Protein AF-A0A1E5FYT0-F1 (afdb_monomer)

Radius of gyration: 26.26 Å; Cα contacts (8 Å, |Δi|>4): 344; chains: 1; bounding box: 58×47×85 Å

Mean predicted aligned error: 18.78 Å

InterPro domains:
  IPR031841 DL-endopeptidase inhibitor IseA [PF16800] (212-306)
  IPR053749 Bacterial toxin-antitoxin system-associated superfamily [G3DSA:3.10.450.420] (183-308)

Solvent-accessible surface area (backbone atoms only — not comparable to full-atom values): 17795 Å² total; per-residue (Å²): 134,55,75,66,57,53,54,52,52,53,53,51,52,52,50,53,52,52,52,52,52,51,50,50,50,51,50,50,49,50,49,49,50,50,48,54,53,59,53,57,52,74,56,50,59,50,52,44,58,67,51,56,76,75,62,93,72,62,65,61,58,55,47,47,57,53,52,52,47,66,65,62,68,47,59,50,80,74,49,51,55,55,51,51,52,38,46,51,51,27,53,51,52,34,62,76,64,64,54,92,66,53,73,66,54,53,49,59,57,52,45,74,44,48,86,70,56,96,65,83,51,59,96,93,39,59,59,37,46,47,73,80,48,52,45,70,59,42,86,39,34,33,39,37,33,35,34,32,90,81,57,54,33,40,34,38,34,40,41,48,68,49,101,81,76,42,86,41,80,42,80,75,46,73,50,62,83,84,87,70,74,96,83,68,80,63,60,50,50,68,53,50,50,50,49,52,48,52,50,44,54,47,45,68,50,45,71,33,80,33,88,52,22,66,61,50,52,42,54,57,37,43,72,50,23,31,69,69,43,25,54,50,52,57,61,72,61,60,58,42,76,58,97,55,23,46,30,64,87,70,83,70,76,83,66,62,61,40,64,93,71,40,48,76,44,83,74,45,76,54,100,47,38,37,33,29,42,32,41,27,36,50,54,99,90,42,68,44,81,44,75,45,35,34,36,52,42,90,100,74,44,70,19,36,60,49,86,80,86,118

Structure (mmCIF, N/CA/C/O backbone):
data_AF-A0A1E5FYT0-F1
#
_entry.id   AF-A0A1E5FYT0-F1
#
loop_
_atom_site.group_PDB
_atom_site.id
_atom_site.type_symbol
_atom_site.label_atom_id
_atom_site.label_alt_id
_atom_site.label_comp_id
_atom_site.label_asym_id
_atom_site.label_entity_id
_atom_site.label_seq_id
_atom_site.pdbx_PDB_ins_code
_atom_site.Cartn_x
_atom_site.Cartn_y
_atom_site.Cartn_z
_atom_site.occupancy
_atom_site.B_iso_or_equiv
_atom_site.auth_seq_id
_atom_site.auth_comp_id
_atom_site.auth_asym_id
_atom_site.auth_atom_id
_atom_site.pdbx_PDB_model_num
ATOM 1 N N . MET A 1 1 ? -37.461 1.599 48.518 1.00 53.75 1 MET A N 1
ATOM 2 C CA . MET A 1 1 ? -36.547 1.711 47.362 1.00 53.75 1 MET A CA 1
ATOM 3 C C . MET A 1 1 ? -35.497 2.755 47.702 1.00 53.75 1 MET A C 1
ATOM 5 O O . MET A 1 1 ? -35.888 3.845 48.102 1.00 53.75 1 MET A O 1
ATOM 9 N N . SER A 1 2 ? -34.205 2.409 47.698 1.00 72.50 2 SER A N 1
ATOM 10 C CA . SER A 1 2 ? -33.169 3.307 48.228 1.00 72.50 2 SER A CA 1
ATOM 11 C C . SER A 1 2 ? -32.861 4.450 47.251 1.00 72.50 2 SER A C 1
ATOM 13 O O . SER A 1 2 ? -32.995 4.297 46.036 1.00 72.50 2 SER A O 1
ATOM 15 N N . ILE A 1 3 ? -32.413 5.601 47.764 1.00 58.00 3 ILE A N 1
ATOM 16 C CA . ILE A 1 3 ? -31.965 6.744 46.940 1.00 58.00 3 ILE A CA 1
ATOM 17 C C . ILE A 1 3 ? -30.839 6.319 45.975 1.00 58.00 3 ILE A C 1
ATOM 19 O O . ILE A 1 3 ? -30.715 6.858 44.875 1.00 58.00 3 ILE A O 1
ATOM 23 N N . ILE A 1 4 ? -30.049 5.315 46.363 1.00 59.16 4 ILE A N 1
ATOM 24 C CA . ILE A 1 4 ? -28.963 4.751 45.559 1.00 59.16 4 ILE A CA 1
ATOM 25 C C . ILE A 1 4 ? -29.521 3.958 44.364 1.00 59.16 4 ILE A C 1
ATOM 27 O O . ILE A 1 4 ? -29.026 4.115 43.248 1.00 59.16 4 ILE A O 1
ATOM 31 N N . ASP A 1 5 ? -30.602 3.197 44.553 1.00 61.44 5 ASP A N 1
ATOM 32 C CA . ASP A 1 5 ? -31.270 2.462 43.466 1.00 61.44 5 ASP A CA 1
ATOM 33 C C . ASP A 1 5 ? -31.947 3.399 42.465 1.00 61.44 5 ASP A C 1
ATOM 35 O O . ASP A 1 5 ? -31.952 3.139 41.262 1.00 61.44 5 ASP A O 1
ATOM 39 N N . MET A 1 6 ? -32.482 4.525 42.947 1.00 55.31 6 MET A N 1
ATOM 40 C CA . MET A 1 6 ? -33.097 5.540 42.093 1.00 55.31 6 MET A CA 1
ATOM 41 C C . MET A 1 6 ? -32.058 6.231 41.198 1.00 55.31 6 MET A C 1
ATOM 43 O O . MET A 1 6 ? -32.280 6.368 39.997 1.00 55.31 6 MET A O 1
ATOM 47 N N . LYS A 1 7 ? -30.887 6.590 41.744 1.00 55.81 7 LYS A N 1
ATOM 48 C CA . LYS A 1 7 ? -29.791 7.194 40.967 1.00 55.81 7 LYS A CA 1
ATOM 49 C C . LYS A 1 7 ? -29.219 6.235 39.922 1.00 55.81 7 LYS A C 1
ATOM 51 O O . LYS A 1 7 ? -28.979 6.651 38.794 1.00 55.81 7 LYS A O 1
ATOM 56 N N . ARG A 1 8 ? -29.061 4.948 40.258 1.00 56.69 8 ARG A N 1
ATOM 57 C CA . ARG A 1 8 ? -28.611 3.928 39.295 1.00 56.69 8 ARG A CA 1
ATOM 58 C C . ARG A 1 8 ? -29.599 3.766 38.142 1.00 56.69 8 ARG A C 1
ATOM 60 O O . ARG A 1 8 ? -29.177 3.762 36.993 1.00 56.69 8 ARG A O 1
ATOM 67 N N . ARG A 1 9 ? -30.907 3.713 38.421 1.00 59.47 9 ARG A N 1
ATOM 68 C CA . ARG A 1 9 ? -31.937 3.627 37.370 1.00 59.47 9 ARG A CA 1
ATOM 69 C C . ARG A 1 9 ? -31.944 4.841 36.444 1.00 59.47 9 ARG A C 1
ATOM 71 O O . ARG A 1 9 ? -32.078 4.658 35.242 1.00 59.47 9 ARG A O 1
ATOM 78 N N . ILE A 1 10 ? -31.745 6.049 36.973 1.00 61.00 10 ILE A N 1
ATOM 79 C CA . ILE A 1 10 ? -31.661 7.266 36.151 1.00 61.00 10 ILE A CA 1
ATOM 80 C C . ILE A 1 10 ? -30.459 7.201 35.196 1.00 61.00 10 ILE A C 1
ATOM 82 O O . ILE A 1 10 ? -30.616 7.500 34.019 1.00 61.00 10 ILE A O 1
ATOM 86 N N . VAL A 1 11 ? -29.295 6.741 35.666 1.00 61.75 11 VAL A N 1
ATOM 87 C CA . VAL A 1 11 ? -28.094 6.588 34.822 1.00 61.75 11 VAL A CA 1
ATOM 88 C C . VAL A 1 11 ? -28.273 5.501 33.754 1.00 61.75 11 VAL A C 1
ATOM 90 O O . VAL A 1 11 ? -27.874 5.691 32.609 1.00 61.75 11 VAL A O 1
ATOM 93 N N . TYR A 1 12 ? -28.912 4.374 34.082 1.00 57.84 12 TYR A N 1
ATOM 94 C CA . TYR A 1 12 ? -29.208 3.347 33.076 1.00 57.84 12 TYR A CA 1
ATOM 95 C C . TYR A 1 12 ? -30.179 3.853 32.006 1.00 57.84 12 TYR A C 1
ATOM 97 O O . TYR A 1 12 ? -29.968 3.602 30.823 1.00 57.84 12 TYR A O 1
ATOM 105 N N . LEU A 1 13 ? -31.208 4.607 32.400 1.00 54.19 13 LEU A N 1
ATOM 106 C CA . LEU A 1 13 ? -32.174 5.174 31.460 1.00 54.19 13 LEU A CA 1
ATOM 107 C C . LEU A 1 13 ? -31.537 6.220 30.534 1.00 54.19 13 LEU A C 1
ATOM 109 O O . LEU A 1 13 ? -31.872 6.251 29.352 1.00 54.19 13 LEU A O 1
ATOM 113 N N . THR A 1 14 ? -30.590 7.029 31.020 1.00 57.25 14 THR A N 1
ATOM 114 C CA . THR A 1 14 ? -29.876 7.988 30.162 1.00 57.25 14 THR A CA 1
ATOM 115 C C . THR A 1 14 ? -28.919 7.300 29.192 1.00 57.25 14 THR A C 1
ATOM 117 O O . THR A 1 14 ? -28.863 7.694 28.030 1.00 57.25 14 THR A O 1
ATOM 120 N N . ILE A 1 15 ? -28.216 6.244 29.613 1.00 57.25 15 ILE A N 1
ATOM 121 C CA . ILE A 1 15 ? -27.342 5.460 28.722 1.00 57.25 15 ILE A CA 1
ATOM 122 C C . ILE A 1 15 ? -28.159 4.760 27.630 1.00 57.25 15 ILE A C 1
ATOM 124 O O . ILE A 1 15 ? -27.803 4.843 26.458 1.00 57.25 15 ILE A O 1
ATOM 128 N N . ILE A 1 16 ? -29.284 4.131 27.987 1.00 58.91 16 ILE A N 1
ATOM 129 C CA . ILE A 1 16 ? -30.180 3.482 27.017 1.00 58.91 16 ILE A CA 1
ATOM 130 C C . ILE A 1 16 ? -30.749 4.508 26.029 1.00 58.91 16 ILE A C 1
ATOM 132 O O . ILE A 1 16 ? -30.805 4.232 24.830 1.00 58.91 16 ILE A O 1
ATOM 136 N N . ALA A 1 17 ? -31.120 5.705 26.495 1.00 60.72 17 ALA A N 1
ATOM 137 C CA . ALA A 1 17 ? -31.587 6.778 25.621 1.00 60.72 17 ALA A CA 1
ATOM 138 C C . ALA A 1 17 ? -30.498 7.236 24.633 1.00 60.72 17 ALA A C 1
ATOM 140 O O . ALA A 1 17 ? -30.773 7.365 23.443 1.00 60.72 17 ALA A O 1
ATOM 141 N N . MET A 1 18 ? -29.254 7.413 25.092 1.00 57.53 18 MET A N 1
ATOM 142 C CA . MET A 1 18 ? -28.129 7.791 24.224 1.00 57.53 18 MET A CA 1
ATOM 143 C C . MET A 1 18 ? -27.788 6.700 23.202 1.00 57.53 18 MET A C 1
ATOM 145 O O . MET A 1 18 ? -27.590 7.008 22.029 1.00 57.53 18 MET A O 1
ATOM 149 N N . LEU A 1 19 ? -27.791 5.428 23.613 1.00 54.53 19 LEU A N 1
ATOM 150 C CA . LEU A 1 19 ? -27.579 4.294 22.707 1.00 54.53 19 LEU A CA 1
ATOM 151 C C . LEU A 1 19 ? -28.695 4.179 21.664 1.00 54.53 19 LEU A C 1
ATOM 153 O O . LEU A 1 19 ? -28.414 3.925 20.499 1.00 54.53 19 LEU A O 1
ATOM 157 N N . SER A 1 20 ? -29.947 4.434 22.051 1.00 60.28 20 SER A N 1
ATOM 158 C CA . SER A 1 20 ? -31.088 4.420 21.125 1.00 60.28 20 SER A CA 1
ATOM 159 C C . SER A 1 20 ? -30.991 5.537 20.080 1.00 60.28 20 SER A C 1
ATOM 161 O O . SER A 1 20 ? -31.309 5.321 18.914 1.00 60.28 20 SER A O 1
ATOM 163 N N . ILE A 1 21 ? -30.503 6.719 20.475 1.00 66.31 21 ILE A N 1
ATOM 164 C CA . ILE A 1 21 ? -30.247 7.836 19.553 1.00 66.31 21 ILE A CA 1
ATOM 165 C C . ILE A 1 21 ? -29.096 7.491 18.599 1.00 66.31 21 ILE A C 1
ATOM 167 O O . ILE A 1 21 ? -29.232 7.683 17.394 1.00 66.31 21 ILE A O 1
ATOM 171 N N . ALA A 1 22 ? -27.992 6.935 19.107 1.00 60.19 22 ALA A N 1
ATOM 172 C CA . ALA A 1 22 ? -26.854 6.528 18.284 1.00 60.19 22 ALA A CA 1
ATOM 173 C C . ALA A 1 22 ? -27.227 5.425 17.278 1.00 60.19 22 ALA A C 1
ATOM 175 O O . ALA A 1 22 ? -26.888 5.538 16.101 1.00 60.19 22 ALA A O 1
ATOM 176 N N . LEU A 1 23 ? -27.990 4.407 17.700 1.00 62.38 23 LEU A N 1
ATOM 177 C CA . LEU A 1 23 ? -28.530 3.389 16.792 1.00 62.38 23 LEU A CA 1
ATOM 178 C C . LEU A 1 23 ? -29.485 3.991 15.759 1.00 62.38 23 LEU A C 1
ATOM 180 O O . LEU A 1 23 ? -29.448 3.587 14.603 1.00 62.38 23 LEU A O 1
ATOM 184 N N . GLY A 1 24 ? -30.312 4.967 16.144 1.00 71.94 24 GLY A N 1
ATOM 185 C CA . GLY A 1 24 ? -31.181 5.685 15.212 1.00 71.94 24 GLY A CA 1
ATOM 186 C C . GLY A 1 24 ? -30.396 6.449 14.143 1.00 71.94 24 GLY A C 1
ATOM 187 O O . GLY A 1 24 ? -30.758 6.401 12.971 1.00 71.94 24 GLY A O 1
ATOM 188 N N . LEU A 1 25 ? -29.290 7.097 14.522 1.00 63.38 25 LEU A N 1
ATOM 189 C CA . LEU A 1 25 ? -28.395 7.791 13.591 1.00 63.38 25 LEU A CA 1
ATOM 190 C C . LEU A 1 25 ? -27.651 6.814 12.673 1.00 63.38 25 LEU A C 1
ATOM 192 O O . LEU A 1 25 ? -27.590 7.043 11.469 1.00 63.38 25 LEU A O 1
ATOM 196 N N . LEU A 1 26 ? -27.146 5.700 13.212 1.00 59.25 26 LEU A N 1
ATOM 197 C CA . LEU A 1 26 ? -26.506 4.645 12.421 1.00 59.25 26 LEU A CA 1
ATOM 198 C C . LEU A 1 26 ? -27.490 3.993 11.448 1.00 59.25 26 LEU A C 1
ATOM 200 O O . LEU A 1 26 ? -27.162 3.819 10.281 1.00 59.25 26 LEU A O 1
ATOM 204 N N . TYR A 1 27 ? -28.713 3.702 11.893 1.00 73.62 27 TYR A N 1
ATOM 205 C CA . TYR A 1 27 ? -29.771 3.172 11.039 1.00 73.62 27 TYR A CA 1
ATOM 206 C C . TYR A 1 27 ? -30.203 4.186 9.975 1.00 73.62 27 TYR A C 1
ATOM 208 O O . TYR A 1 27 ? -30.414 3.803 8.830 1.00 73.62 27 TYR A O 1
ATOM 216 N N . SER A 1 28 ? -30.276 5.479 10.311 1.00 67.38 28 SER A N 1
ATOM 217 C CA . SER A 1 28 ? -30.547 6.551 9.346 1.00 67.38 28 SER A CA 1
ATOM 218 C C . SER A 1 28 ? -29.428 6.685 8.313 1.00 67.38 28 SER A C 1
ATOM 220 O O . SER A 1 28 ? -29.722 6.853 7.134 1.00 67.38 28 SER A O 1
ATOM 222 N N . ASN A 1 29 ? -28.160 6.574 8.720 1.00 63.28 29 ASN A N 1
ATOM 223 C CA . ASN A 1 29 ? -27.015 6.587 7.807 1.00 63.28 29 ASN A CA 1
ATOM 224 C C . ASN A 1 29 ? -26.973 5.335 6.935 1.00 63.28 29 ASN A C 1
ATOM 226 O O . ASN A 1 29 ? -26.757 5.453 5.738 1.00 63.28 29 ASN A O 1
ATOM 230 N N . TYR A 1 30 ? -27.242 4.158 7.501 1.00 68.50 30 TYR A N 1
ATOM 231 C CA . TYR A 1 30 ? -27.351 2.909 6.754 1.00 68.50 30 TYR A CA 1
ATOM 232 C C . TYR A 1 30 ? -28.500 2.963 5.746 1.00 68.50 30 TYR A C 1
ATOM 234 O O . TYR A 1 30 ? -28.301 2.618 4.588 1.00 68.50 30 TYR A O 1
ATOM 242 N N . LYS A 1 31 ? -29.679 3.466 6.139 1.00 67.19 31 LYS A N 1
ATOM 243 C CA . LYS A 1 31 ? -30.797 3.709 5.217 1.00 67.19 31 LYS A CA 1
ATOM 244 C C . LYS A 1 31 ? -30.448 4.741 4.155 1.00 67.19 31 LYS A C 1
ATOM 246 O O . LYS A 1 31 ? -30.816 4.524 3.015 1.00 67.19 31 LYS A O 1
ATOM 251 N N . SER A 1 32 ? -29.748 5.819 4.505 1.00 67.44 32 SER A N 1
ATOM 252 C CA . SER A 1 32 ? -29.271 6.817 3.543 1.00 67.44 32 SER A CA 1
ATOM 253 C C . SER A 1 32 ? -28.299 6.190 2.543 1.00 67.44 32 SER A C 1
ATOM 255 O O . SER A 1 32 ? -28.477 6.364 1.351 1.00 67.44 32 SER A O 1
ATOM 257 N N . LEU A 1 33 ? -27.348 5.366 2.995 1.00 52.47 33 LEU A N 1
ATOM 258 C CA . LEU A 1 33 ? -26.421 4.628 2.131 1.00 52.47 33 LEU A CA 1
ATOM 259 C C . LEU A 1 33 ? -27.143 3.609 1.250 1.00 52.47 33 LEU A C 1
ATOM 261 O O . LEU A 1 33 ? -26.890 3.553 0.058 1.00 52.47 33 LEU A O 1
ATOM 265 N N . GLN A 1 34 ? -28.069 2.835 1.816 1.00 60.66 34 GLN A N 1
ATOM 266 C CA . GLN A 1 34 ? -28.890 1.875 1.080 1.00 60.66 34 GLN A CA 1
ATOM 267 C C . GLN A 1 34 ? -29.815 2.569 0.087 1.00 60.66 34 GLN A C 1
ATOM 269 O O . GLN A 1 34 ? -30.047 2.042 -0.987 1.00 60.66 34 GLN A O 1
ATOM 274 N N . GLN A 1 35 ? -30.323 3.756 0.409 1.00 53.53 35 GLN A N 1
ATOM 275 C CA . GLN A 1 35 ? -31.142 4.555 -0.491 1.00 53.53 35 GLN A CA 1
ATOM 276 C C . GLN A 1 35 ? -30.276 5.223 -1.565 1.00 53.53 35 GLN A C 1
ATOM 278 O O . GLN A 1 35 ? -30.695 5.263 -2.707 1.00 53.53 35 GLN A O 1
ATOM 283 N N . THR A 1 36 ? -29.046 5.640 -1.258 1.00 53.50 36 THR A N 1
ATOM 284 C CA . THR A 1 36 ? -28.053 6.094 -2.246 1.00 53.50 36 THR A CA 1
ATOM 285 C C . THR A 1 36 ? -27.644 4.960 -3.182 1.00 53.50 36 THR A C 1
ATOM 287 O O . THR A 1 36 ? -27.585 5.188 -4.378 1.00 53.50 36 THR A O 1
ATOM 290 N N . ILE A 1 37 ? -27.436 3.741 -2.673 1.00 47.34 37 ILE A N 1
ATOM 291 C CA . ILE A 1 37 ? -27.088 2.543 -3.458 1.00 47.34 37 ILE A CA 1
ATOM 292 C C . ILE A 1 37 ? -28.293 2.043 -4.272 1.00 47.34 37 ILE A C 1
ATOM 294 O O . ILE A 1 37 ? -28.156 1.746 -5.449 1.00 47.34 37 ILE A O 1
ATOM 298 N N . SER A 1 38 ? -29.490 2.005 -3.678 1.00 47.75 38 SER A N 1
ATOM 299 C CA . SER A 1 38 ? -30.733 1.573 -4.334 1.00 47.75 38 SER A CA 1
ATOM 300 C C . SER A 1 38 ? -31.275 2.600 -5.328 1.00 47.75 38 SER A C 1
ATOM 302 O O . SER A 1 38 ? -31.968 2.204 -6.257 1.00 47.75 38 SER A O 1
ATOM 304 N N . ASN A 1 39 ? -30.995 3.895 -5.143 1.00 48.47 39 ASN A N 1
ATOM 305 C CA . ASN A 1 39 ? -31.289 4.933 -6.135 1.00 48.47 39 ASN A CA 1
ATOM 306 C C . ASN A 1 39 ? -30.216 4.981 -7.239 1.00 48.47 39 ASN A C 1
ATOM 308 O O . ASN A 1 39 ? -30.493 5.511 -8.312 1.00 48.47 39 ASN A O 1
ATOM 312 N N . TYR A 1 40 ? -29.029 4.409 -6.992 1.00 43.25 40 TYR A N 1
ATOM 313 C CA . TYR A 1 40 ? -27.975 4.224 -7.995 1.00 43.25 40 TYR A CA 1
ATOM 314 C C . TYR A 1 40 ? -28.307 3.121 -9.008 1.00 43.25 40 TYR A C 1
ATOM 316 O O . TYR A 1 40 ? -27.664 3.052 -10.055 1.00 43.25 40 TYR A O 1
ATOM 324 N N . ASP A 1 41 ? -29.303 2.274 -8.718 1.00 58.00 41 ASP A N 1
ATOM 325 C CA . ASP A 1 41 ? -29.691 1.170 -9.588 1.00 58.00 41 ASP A CA 1
ATOM 326 C C . ASP A 1 41 ? -30.819 1.570 -10.564 1.00 58.00 41 ASP A C 1
ATOM 328 O O . ASP A 1 41 ? -31.861 2.134 -10.216 1.00 58.00 41 ASP A O 1
ATOM 332 N N . GLU A 1 42 ? -30.538 1.296 -11.835 1.00 45.19 42 GLU A N 1
ATOM 333 C CA . GLU A 1 42 ? -31.339 1.421 -13.062 1.00 45.19 42 GLU A CA 1
ATOM 334 C C . GLU A 1 42 ? -31.837 2.794 -13.550 1.00 45.19 42 GLU A C 1
ATOM 336 O O . GLU A 1 42 ? -31.810 3.016 -14.764 1.00 45.19 42 GLU A O 1
ATOM 341 N N . THR A 1 43 ? -32.273 3.732 -12.705 1.00 40.47 43 THR A N 1
ATOM 342 C CA . THR A 1 43 ? -32.981 4.934 -13.225 1.00 40.47 43 THR A CA 1
ATOM 343 C C . THR A 1 43 ? -32.070 6.150 -13.427 1.00 40.47 43 THR A C 1
ATOM 345 O O . THR A 1 43 ? -32.116 6.772 -14.489 1.00 40.47 43 THR A O 1
ATOM 348 N N . GLU A 1 44 ? -31.156 6.438 -12.492 1.00 41.91 44 GLU A N 1
ATOM 349 C CA . GLU A 1 44 ? -30.153 7.503 -12.670 1.00 41.91 44 GLU A CA 1
ATOM 350 C C . GLU A 1 44 ? -29.046 7.106 -13.649 1.00 41.91 44 GLU A C 1
ATOM 352 O O . GLU A 1 44 ? -28.486 7.982 -14.296 1.00 41.91 44 GLU A O 1
ATOM 357 N N . MET A 1 45 ? -28.769 5.813 -13.853 1.00 39.88 45 MET A N 1
ATOM 358 C CA . MET A 1 45 ? -27.834 5.377 -14.897 1.00 39.88 45 MET A CA 1
ATOM 359 C C . MET A 1 45 ? -28.420 5.574 -16.303 1.00 39.88 45 MET A C 1
ATOM 361 O O . MET A 1 45 ? -27.667 5.775 -17.246 1.00 39.88 45 MET A O 1
ATOM 365 N N . LYS A 1 46 ? -29.752 5.588 -16.459 1.00 39.97 46 LYS A N 1
ATOM 366 C CA . LYS A 1 46 ? -30.420 5.835 -17.747 1.00 39.97 46 LYS A CA 1
ATOM 367 C C . LYS A 1 46 ? -30.656 7.329 -17.999 1.00 39.97 46 LYS A C 1
ATOM 369 O O . LYS A 1 46 ? -30.327 7.818 -19.075 1.00 39.97 46 LYS A O 1
ATOM 374 N N . ASP A 1 47 ? -31.093 8.070 -16.979 1.00 38.00 47 ASP A N 1
ATOM 375 C CA . ASP A 1 47 ? -31.304 9.522 -17.070 1.00 38.00 47 ASP A CA 1
ATOM 376 C C . ASP A 1 47 ? -29.992 10.328 -16.995 1.00 38.00 47 ASP A C 1
ATOM 378 O O . ASP A 1 47 ? -29.911 11.404 -17.585 1.00 38.00 47 ASP A O 1
ATOM 382 N N . SER A 1 48 ? -28.929 9.814 -16.358 1.00 41.84 48 SER A N 1
ATOM 383 C CA . SER A 1 48 ? -27.583 10.407 -16.451 1.00 41.84 48 SER A CA 1
ATOM 384 C C . SER A 1 48 ? -26.900 10.050 -17.767 1.00 41.84 48 SER A C 1
ATOM 386 O O . SER A 1 48 ? -26.160 10.875 -18.274 1.00 41.84 48 SER A O 1
ATOM 388 N N . VAL A 1 49 ? -27.173 8.896 -18.385 1.00 37.94 49 VAL A N 1
ATOM 389 C CA . VAL A 1 49 ? -26.710 8.600 -19.759 1.00 37.94 49 VAL A CA 1
ATOM 390 C C . VAL A 1 49 ? -27.392 9.524 -20.783 1.00 37.94 49 VAL A C 1
ATOM 392 O O . VAL A 1 49 ? -26.721 10.096 -21.645 1.00 37.94 49 VAL A O 1
ATOM 395 N N . ASP A 1 50 ? -28.693 9.782 -20.630 1.00 35.34 50 ASP A N 1
ATOM 396 C CA . ASP A 1 50 ? -29.436 10.702 -21.505 1.00 35.34 50 ASP A CA 1
ATOM 397 C C . ASP A 1 50 ? -29.205 12.194 -21.152 1.00 35.34 50 ASP A C 1
ATOM 399 O O . ASP A 1 50 ? -29.314 13.076 -22.011 1.00 35.34 50 ASP A O 1
ATOM 403 N N . GLY A 1 51 ? -28.845 12.499 -19.899 1.00 36.28 51 GLY A N 1
ATOM 404 C CA . GLY A 1 51 ? -28.552 13.844 -19.388 1.00 36.28 51 GLY A CA 1
ATOM 405 C C . GLY A 1 51 ? -27.097 14.300 -19.569 1.00 36.28 51 GLY A C 1
ATOM 406 O O . GLY A 1 51 ? -26.863 15.480 -19.844 1.00 36.28 51 GLY A O 1
ATOM 407 N N . LEU A 1 52 ? -26.122 13.383 -19.499 1.00 38.59 52 LEU A N 1
ATOM 408 C CA . LEU A 1 52 ? -24.699 13.644 -19.784 1.00 38.59 52 LEU A CA 1
ATOM 409 C C . LEU A 1 52 ? -24.439 13.889 -21.276 1.00 38.59 52 LEU A C 1
ATOM 411 O O . LEU A 1 52 ? -23.483 14.578 -21.613 1.00 38.59 52 LEU A O 1
ATOM 415 N N . SER A 1 53 ? -25.376 13.501 -22.149 1.00 38.47 53 SER A N 1
ATOM 416 C CA . SER A 1 53 ? -25.397 13.870 -23.573 1.00 38.47 53 SER A CA 1
ATOM 417 C C . SER A 1 53 ? -25.566 15.387 -23.835 1.00 38.47 53 SER A C 1
ATOM 419 O O . SER A 1 53 ? -25.684 15.809 -24.988 1.00 38.47 53 SER A O 1
ATOM 421 N N . ARG A 1 54 ? -25.633 16.243 -22.796 1.00 41.66 54 ARG A N 1
ATOM 422 C CA . ARG A 1 54 ? -25.810 17.706 -22.931 1.00 41.66 54 ARG A CA 1
ATOM 423 C C . ARG A 1 54 ? -24.746 18.589 -22.259 1.00 41.66 54 ARG A C 1
ATOM 425 O O . ARG A 1 54 ? -24.916 19.808 -22.256 1.00 41.66 54 ARG A O 1
ATOM 432 N N . GLY A 1 55 ? -23.635 18.046 -21.758 1.00 34.12 55 GLY A N 1
ATOM 433 C CA . GLY A 1 55 ? -22.572 18.834 -21.112 1.00 34.12 55 GLY A CA 1
ATOM 434 C C . GLY A 1 55 ? -21.185 18.604 -21.711 1.00 34.12 55 GLY A C 1
ATOM 435 O O . GLY A 1 55 ? -20.473 17.705 -21.289 1.00 34.12 55 GLY A O 1
ATOM 436 N N . ASN A 1 56 ? -20.796 19.436 -22.679 1.00 50.22 56 ASN A N 1
ATOM 437 C CA . ASN A 1 56 ? -19.532 19.369 -23.422 1.00 50.22 56 ASN A CA 1
ATOM 438 C C . ASN A 1 56 ? -18.274 19.504 -22.532 1.00 50.22 56 ASN A C 1
ATOM 440 O O . ASN A 1 56 ? -18.090 20.566 -21.942 1.00 50.22 56 ASN A O 1
ATOM 444 N N . ALA A 1 57 ? -17.402 18.481 -22.521 1.00 42.72 57 ALA A N 1
ATOM 445 C CA . ALA A 1 57 ? -15.927 18.555 -22.680 1.00 42.72 57 ALA A CA 1
ATOM 446 C C . ALA A 1 57 ? -15.201 17.260 -22.238 1.00 42.72 57 ALA A C 1
ATOM 448 O O . ALA A 1 57 ? -14.189 16.914 -22.841 1.00 42.72 57 ALA A O 1
ATOM 449 N N . ASP A 1 58 ? -15.737 16.510 -21.267 1.00 46.00 58 ASP A N 1
ATOM 450 C CA . ASP A 1 58 ? -15.030 15.358 -20.663 1.00 46.00 58 ASP A CA 1
ATOM 451 C C . ASP A 1 58 ? -15.450 13.979 -21.207 1.00 46.00 58 ASP A C 1
ATOM 453 O O . ASP A 1 58 ? -14.753 12.983 -21.005 1.00 46.00 58 ASP A O 1
ATOM 457 N N . GLU A 1 59 ? -16.551 13.892 -21.959 1.00 38.88 59 GLU A N 1
ATOM 458 C CA . GLU A 1 59 ? -17.010 12.629 -22.561 1.00 38.88 59 GLU A CA 1
ATOM 459 C C . GLU A 1 59 ? -16.085 12.151 -23.693 1.00 38.88 59 GLU A C 1
ATOM 461 O O . GLU A 1 59 ? -15.898 10.951 -23.875 1.00 38.88 59 GLU A O 1
ATOM 466 N N . VAL A 1 60 ? -15.433 13.081 -24.400 1.00 41.34 60 VAL A N 1
ATOM 467 C CA . VAL A 1 60 ? -14.458 12.756 -25.451 1.00 41.34 60 VAL A CA 1
ATOM 468 C C . VAL A 1 60 ? -13.211 12.115 -24.840 1.00 41.34 60 VAL A C 1
ATOM 470 O O . VAL A 1 60 ? -12.807 11.063 -25.306 1.00 41.34 60 VAL A O 1
ATOM 473 N N . GLN A 1 61 ? -12.680 12.638 -23.728 1.00 43.53 61 GLN A N 1
ATOM 474 C CA . GLN A 1 61 ? -11.472 12.082 -23.096 1.00 43.53 61 GLN A CA 1
ATOM 475 C C . GLN A 1 61 ? -11.714 10.745 -22.388 1.00 43.53 61 GLN A C 1
ATOM 477 O O . GLN A 1 61 ? -10.837 9.884 -22.376 1.00 43.53 61 GLN A O 1
ATOM 482 N N . ARG A 1 62 ? -12.900 10.553 -21.794 1.00 37.25 62 ARG A N 1
ATOM 483 C CA . ARG A 1 62 ? -13.257 9.299 -21.111 1.00 37.25 62 ARG A CA 1
ATOM 484 C C . ARG A 1 62 ? -13.539 8.175 -22.106 1.00 37.25 62 ARG A C 1
ATOM 486 O O . ARG A 1 62 ? -13.180 7.027 -21.850 1.00 37.25 62 ARG A O 1
ATOM 493 N N . LYS A 1 63 ? -14.162 8.511 -23.238 1.00 37.66 63 LYS A N 1
ATOM 494 C CA . LYS A 1 63 ? -14.465 7.573 -24.317 1.00 37.66 63 LYS A CA 1
ATOM 495 C C . LYS A 1 63 ? -13.243 7.298 -25.194 1.00 37.66 63 LYS A C 1
ATOM 497 O O . LYS A 1 63 ? -13.030 6.143 -25.507 1.00 37.66 63 LYS A O 1
ATOM 502 N N . GLU A 1 64 ? -12.382 8.283 -25.464 1.00 38.59 64 GLU A N 1
ATOM 503 C CA . GLU A 1 64 ? -11.067 8.069 -26.098 1.00 38.59 64 GLU A CA 1
ATOM 504 C C . GLU A 1 64 ? -10.168 7.178 -25.231 1.00 38.59 64 GLU A C 1
ATOM 506 O O . GLU A 1 64 ? -9.670 6.179 -25.723 1.00 38.59 64 GLU A O 1
ATOM 511 N N . PHE A 1 65 ? -10.053 7.425 -23.919 1.00 35.69 65 PHE A N 1
ATOM 512 C CA . PHE A 1 65 ? -9.231 6.580 -23.037 1.00 35.69 65 PHE A CA 1
ATOM 513 C C . PHE A 1 65 ? -9.747 5.134 -22.917 1.00 35.69 65 PHE A C 1
ATOM 515 O O . PHE A 1 65 ? -8.962 4.192 -22.835 1.00 35.69 65 PHE A O 1
ATOM 522 N N . THR A 1 66 ? -11.071 4.944 -22.917 1.00 37.22 66 THR A N 1
ATOM 523 C CA . THR A 1 66 ? -11.684 3.607 -22.834 1.00 37.22 66 THR A CA 1
ATOM 524 C C . THR A 1 66 ? -11.680 2.897 -24.197 1.00 37.22 66 THR A C 1
ATOM 526 O O . THR A 1 66 ? -11.430 1.697 -24.250 1.00 37.22 66 THR A O 1
ATOM 529 N N . ASP A 1 67 ? -11.899 3.612 -25.306 1.00 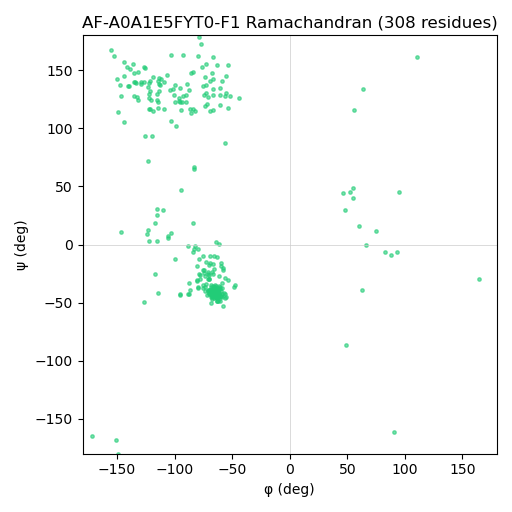42.09 67 ASP A N 1
ATOM 530 C CA . ASP A 1 67 ? -11.942 3.049 -26.664 1.00 42.09 67 ASP A CA 1
ATOM 531 C C . ASP A 1 67 ? -10.537 2.819 -27.263 1.00 42.09 67 ASP A C 1
ATOM 533 O O . ASP A 1 67 ? -10.366 1.848 -28.006 1.00 42.09 67 ASP A O 1
ATOM 537 N N . ASP A 1 68 ? -9.523 3.627 -26.921 1.00 42.00 68 ASP A N 1
ATOM 538 C CA . ASP A 1 68 ? -8.127 3.422 -27.355 1.00 42.00 68 ASP A CA 1
ATOM 539 C C . ASP A 1 68 ? -7.456 2.276 -26.576 1.00 42.00 68 ASP A C 1
ATOM 541 O O . ASP A 1 68 ? -6.809 1.419 -27.183 1.00 42.00 68 ASP A O 1
ATOM 545 N N . MET A 1 69 ? -7.735 2.122 -25.271 1.00 41.12 69 MET A N 1
ATOM 546 C CA . MET A 1 69 ? -7.266 0.951 -24.512 1.00 41.12 69 MET A CA 1
ATOM 547 C C . MET A 1 69 ? -7.976 -0.346 -24.919 1.00 41.12 69 MET A C 1
ATOM 549 O O . MET A 1 69 ? -7.315 -1.374 -25.062 1.00 41.12 69 MET A O 1
ATOM 553 N N . ASN A 1 70 ? -9.287 -0.317 -25.191 1.00 41.97 70 ASN A N 1
ATOM 554 C CA . ASN A 1 70 ? -10.021 -1.490 -25.690 1.00 41.97 70 ASN A CA 1
ATOM 555 C C . ASN A 1 70 ? -9.581 -1.910 -27.108 1.00 41.97 70 ASN A C 1
ATOM 557 O O . ASN A 1 70 ? -9.706 -3.079 -27.476 1.00 41.97 70 ASN A O 1
ATOM 561 N N . ARG A 1 71 ? -9.042 -0.985 -27.917 1.00 41.31 71 ARG A N 1
ATOM 562 C CA . ARG A 1 71 ? -8.462 -1.284 -29.241 1.00 41.31 71 ARG A CA 1
ATOM 563 C C . ARG A 1 71 ? -7.101 -1.970 -29.180 1.00 41.31 71 ARG A C 1
ATOM 565 O O . ARG A 1 71 ? -6.730 -2.622 -30.156 1.00 41.31 71 ARG A O 1
ATOM 572 N N . SER A 1 72 ? -6.378 -1.842 -28.069 1.00 44.12 72 SER A N 1
ATOM 573 C CA . SER A 1 72 ? -5.015 -2.363 -27.935 1.00 44.12 72 SER A CA 1
ATOM 574 C C . SER A 1 72 ? -4.946 -3.897 -27.939 1.00 44.12 72 SER A C 1
ATOM 576 O O . SER A 1 72 ? -3.917 -4.454 -28.312 1.00 44.12 72 SER A O 1
ATOM 578 N N . GLY A 1 73 ? -6.037 -4.596 -27.588 1.00 40.22 73 GLY A N 1
ATOM 579 C CA . GLY A 1 73 ? -6.137 -6.060 -27.644 1.00 40.22 73 GLY A CA 1
ATOM 580 C C . GLY A 1 73 ? -5.118 -6.809 -26.777 1.00 40.22 73 GLY A C 1
ATOM 581 O O . GLY A 1 73 ? -4.918 -7.999 -26.995 1.00 40.22 73 GLY A O 1
ATOM 582 N N . LEU A 1 74 ? -4.466 -6.122 -25.833 1.00 41.75 74 LEU A N 1
ATOM 583 C CA . LEU A 1 74 ? -3.327 -6.609 -25.043 1.00 41.75 74 LEU A CA 1
ATOM 584 C C . LEU A 1 74 ? -3.655 -7.708 -24.036 1.00 41.75 74 LEU A C 1
ATOM 586 O O . LEU A 1 74 ? -2.731 -8.347 -23.551 1.00 41.75 74 LEU A O 1
ATOM 590 N N . PHE A 1 75 ? -4.930 -7.912 -23.717 1.00 44.75 75 PHE A N 1
ATOM 591 C CA . PHE A 1 75 ? -5.360 -8.715 -22.580 1.00 44.75 75 PHE A CA 1
ATOM 592 C C . PHE A 1 75 ? -6.580 -9.561 -22.965 1.00 44.75 75 PHE A C 1
ATOM 594 O O . PHE A 1 75 ? -7.507 -9.088 -23.626 1.00 44.75 75 PHE A O 1
ATOM 601 N N . GLY A 1 76 ? -6.590 -10.826 -22.568 1.00 46.12 76 GLY A N 1
ATOM 602 C CA . GLY A 1 76 ? -7.750 -11.699 -22.585 1.00 46.12 76 GLY A CA 1
ATOM 603 C C . GLY A 1 76 ? -8.698 -11.400 -21.424 1.00 46.12 76 GLY A C 1
ATOM 604 O O . GLY A 1 76 ? -8.422 -10.604 -20.523 1.00 46.12 76 GLY A O 1
ATOM 605 N N . ASN A 1 77 ? -9.861 -12.047 -21.456 1.00 46.53 77 ASN A N 1
ATOM 606 C CA . ASN A 1 77 ? -11.007 -11.692 -20.614 1.00 46.53 77 ASN A CA 1
ATOM 607 C C . ASN A 1 77 ? -10.747 -11.806 -19.095 1.00 46.53 77 ASN A C 1
ATOM 609 O O . ASN A 1 77 ? -11.376 -11.084 -18.327 1.00 46.53 77 ASN A O 1
ATOM 613 N N . ASP A 1 78 ? -9.832 -12.678 -18.655 1.00 45.12 78 ASP A N 1
ATOM 614 C CA . ASP A 1 78 ? -9.545 -12.892 -17.226 1.00 45.12 78 ASP A CA 1
ATOM 615 C C . ASP A 1 78 ? -8.612 -11.807 -16.646 1.00 45.12 78 ASP A C 1
ATOM 617 O O . ASP A 1 78 ? -8.729 -11.431 -15.479 1.00 45.12 78 ASP A O 1
ATOM 621 N N . SER A 1 79 ? -7.719 -11.247 -17.466 1.00 51.12 79 SER A N 1
ATOM 622 C CA . SER A 1 79 ? -6.853 -10.114 -17.101 1.00 51.12 79 SER A CA 1
ATOM 623 C C . SER A 1 79 ? -7.618 -8.798 -16.964 1.00 51.12 79 SER A C 1
ATOM 625 O O . SER A 1 79 ? -7.251 -7.964 -16.138 1.00 51.12 79 SER A O 1
ATOM 627 N N . GLU A 1 80 ? -8.710 -8.627 -17.708 1.00 54.56 80 GLU A N 1
ATOM 628 C CA . GLU A 1 80 ? -9.560 -7.434 -17.624 1.00 54.56 80 GLU A CA 1
ATOM 629 C C . GLU A 1 80 ? -10.231 -7.289 -16.253 1.00 54.56 80 GLU A C 1
ATOM 631 O O . GLU A 1 80 ? -10.302 -6.186 -15.712 1.00 54.56 80 GLU A O 1
ATOM 636 N N . ALA A 1 81 ? -10.651 -8.397 -15.633 1.00 52.06 81 ALA A N 1
ATOM 637 C CA . ALA A 1 81 ? -11.238 -8.370 -14.294 1.00 52.06 81 ALA A CA 1
ATOM 638 C C . ALA A 1 81 ? -10.226 -7.878 -13.242 1.00 52.06 81 ALA A C 1
ATOM 640 O O . ALA A 1 81 ? -10.520 -6.946 -12.494 1.00 52.06 81 ALA A O 1
ATOM 641 N N . LEU A 1 82 ? -9.005 -8.422 -13.243 1.00 51.06 82 LEU A N 1
ATOM 642 C CA . LEU A 1 82 ? -7.934 -7.998 -12.332 1.00 51.06 82 LEU A CA 1
ATOM 643 C C . LEU A 1 82 ? -7.525 -6.539 -12.564 1.00 51.06 82 LEU A C 1
ATOM 645 O O . LEU A 1 82 ? -7.414 -5.763 -11.616 1.00 51.06 82 LEU A O 1
ATOM 649 N N . LEU A 1 83 ? -7.345 -6.135 -13.823 1.00 55.53 83 LEU A N 1
ATOM 650 C CA . LEU A 1 83 ? -7.032 -4.747 -14.163 1.00 55.53 83 LEU A CA 1
ATOM 651 C C . LEU A 1 83 ? -8.157 -3.797 -13.735 1.00 55.53 83 LEU A C 1
ATOM 653 O O . LEU A 1 83 ? -7.872 -2.685 -13.293 1.00 55.53 83 LEU A O 1
ATOM 657 N N . SER A 1 84 ? -9.420 -4.220 -13.816 1.00 57.88 84 SER A N 1
ATOM 658 C CA . SER A 1 84 ? -10.555 -3.420 -13.349 1.00 57.88 84 SER A CA 1
ATOM 659 C C . SER A 1 84 ? -10.536 -3.198 -11.831 1.00 57.88 84 SER A C 1
ATOM 661 O O . SER A 1 84 ? -10.798 -2.080 -11.380 1.00 57.88 84 SER A O 1
ATOM 663 N N . GLU A 1 85 ? -10.139 -4.205 -11.046 1.00 53.59 85 GLU A N 1
ATOM 664 C CA . GLU A 1 85 ? -9.988 -4.088 -9.592 1.00 53.59 85 GLU A CA 1
ATOM 665 C C . GLU A 1 85 ? -8.835 -3.145 -9.221 1.00 53.59 85 GLU A C 1
ATOM 667 O O . GLU A 1 85 ? -9.032 -2.219 -8.430 1.00 53.59 85 GLU A O 1
ATOM 672 N N . PHE A 1 86 ? -7.661 -3.292 -9.852 1.00 55.75 86 PHE A N 1
ATOM 673 C CA . PHE A 1 86 ? -6.530 -2.374 -9.648 1.00 55.75 86 PHE A CA 1
ATOM 674 C C . PHE A 1 86 ? -6.882 -0.928 -10.016 1.00 55.75 86 PHE A C 1
ATOM 676 O O . PHE A 1 86 ? -6.535 0.003 -9.283 1.00 55.75 86 PHE A O 1
ATOM 683 N N . ARG A 1 87 ? -7.630 -0.722 -11.108 1.00 63.00 87 ARG A N 1
ATOM 684 C CA . ARG A 1 87 ? -8.128 0.604 -11.511 1.00 63.00 87 ARG A CA 1
ATOM 685 C C . ARG A 1 87 ? -9.069 1.190 -10.459 1.00 63.00 87 ARG A C 1
ATOM 687 O O . ARG A 1 87 ? -8.929 2.363 -10.116 1.00 63.00 87 ARG A O 1
ATOM 694 N N . ALA A 1 88 ? -10.003 0.396 -9.933 1.00 57.72 88 ALA A N 1
ATOM 695 C CA . ALA A 1 88 ? -10.954 0.849 -8.920 1.00 57.72 88 ALA A CA 1
ATOM 696 C C . ALA A 1 88 ? -10.253 1.249 -7.610 1.00 57.72 88 ALA A C 1
ATOM 698 O O . ALA A 1 88 ? -10.541 2.314 -7.062 1.00 57.72 88 ALA A O 1
ATOM 699 N N . ILE A 1 89 ? -9.290 0.440 -7.155 1.00 53.66 89 ILE A N 1
ATOM 700 C CA . ILE A 1 89 ? -8.474 0.722 -5.965 1.00 53.66 89 ILE A CA 1
ATOM 701 C C . ILE A 1 89 ? -7.646 1.995 -6.173 1.00 53.66 89 ILE A C 1
ATOM 703 O O . ILE A 1 89 ? -7.702 2.906 -5.350 1.00 53.66 89 ILE A O 1
ATOM 707 N N . THR A 1 90 ? -6.951 2.109 -7.307 1.00 61.41 90 THR A N 1
ATOM 708 C CA . THR A 1 90 ? -6.114 3.277 -7.632 1.00 61.41 90 THR A CA 1
ATOM 709 C C . THR A 1 90 ? -6.925 4.574 -7.666 1.00 61.41 90 THR A C 1
ATOM 711 O O . THR A 1 90 ? -6.520 5.582 -7.086 1.00 61.41 90 THR A O 1
ATOM 714 N N . LEU A 1 91 ? -8.109 4.555 -8.288 1.00 62.69 91 LEU A N 1
ATOM 715 C CA . LEU A 1 91 ? -8.995 5.721 -8.342 1.00 62.69 91 LEU A CA 1
ATOM 716 C C . LEU A 1 91 ? -9.526 6.111 -6.957 1.00 62.69 91 LEU A C 1
ATOM 718 O O . LEU A 1 91 ? -9.582 7.302 -6.643 1.00 62.69 91 LEU A O 1
ATOM 722 N N . ALA A 1 92 ? -9.884 5.133 -6.120 1.00 59.06 92 ALA A N 1
ATOM 723 C CA . ALA A 1 92 ? -10.316 5.387 -4.748 1.00 59.06 92 ALA A CA 1
ATOM 724 C C . ALA A 1 92 ? -9.189 6.013 -3.906 1.00 59.06 92 ALA A C 1
ATOM 726 O O . ALA A 1 92 ? -9.419 6.992 -3.193 1.00 59.06 92 ALA A O 1
ATOM 727 N N . GLU A 1 93 ? -7.956 5.512 -4.032 1.00 61.09 93 GLU A N 1
ATOM 728 C CA . GLU A 1 93 ? -6.784 6.079 -3.355 1.00 61.09 93 GLU A CA 1
ATOM 729 C C . GLU A 1 93 ? -6.496 7.518 -3.794 1.00 61.09 93 GLU A C 1
ATOM 731 O O . GLU A 1 93 ? -6.228 8.381 -2.954 1.00 61.09 93 GLU A O 1
ATOM 736 N N . TRP A 1 94 ? -6.577 7.805 -5.094 1.00 69.50 94 TRP A N 1
ATOM 737 C CA . TRP A 1 94 ? -6.379 9.158 -5.616 1.00 69.50 94 TRP A CA 1
ATOM 738 C C . TRP A 1 94 ? -7.420 10.148 -5.108 1.00 69.50 94 TRP A C 1
ATOM 740 O O . TRP A 1 94 ? -7.065 11.268 -4.733 1.00 69.50 94 TRP A O 1
ATOM 750 N N . GLN A 1 95 ? -8.689 9.738 -5.055 1.00 64.75 95 GLN A N 1
ATOM 751 C CA . GLN A 1 95 ? -9.769 10.568 -4.523 1.00 64.75 95 GLN A CA 1
ATOM 752 C C . GLN A 1 95 ? -9.573 10.857 -3.033 1.00 64.75 95 GLN A C 1
ATOM 754 O O . GLN A 1 95 ? -9.675 12.011 -2.616 1.00 64.75 95 GLN A O 1
ATOM 759 N N . LEU A 1 96 ? -9.221 9.841 -2.240 1.00 56.22 96 LEU A N 1
ATOM 760 C CA . LEU A 1 96 ? -8.929 10.006 -0.812 1.00 56.22 96 LEU A CA 1
ATOM 761 C C . LEU A 1 96 ? -7.746 10.951 -0.566 1.00 56.22 96 LEU A C 1
ATOM 763 O O . LEU A 1 96 ? -7.767 11.733 0.383 1.00 56.22 96 LEU A O 1
ATOM 767 N N . ARG A 1 97 ? -6.726 10.906 -1.429 1.00 65.06 97 ARG A N 1
ATOM 768 C CA . ARG A 1 97 ? -5.498 11.707 -1.297 1.00 65.06 97 ARG A CA 1
ATOM 769 C C . ARG A 1 97 ? -5.571 13.083 -1.956 1.00 65.06 97 ARG A C 1
ATOM 771 O O . ARG A 1 97 ? -4.603 13.830 -1.859 1.00 65.06 97 ARG A O 1
ATOM 778 N N . SER A 1 98 ? -6.689 13.434 -2.600 1.00 72.50 98 SER A N 1
ATOM 779 C CA . SER A 1 98 ? -6.820 14.682 -3.372 1.00 72.50 98 SER A CA 1
ATOM 780 C C . SER A 1 98 ? -5.685 14.844 -4.393 1.00 72.50 98 SER A C 1
ATOM 782 O O . SER A 1 98 ? -5.055 15.899 -4.483 1.00 72.50 98 SER A O 1
ATOM 784 N N . TYR A 1 99 ? -5.387 13.764 -5.122 1.00 76.75 99 TYR A N 1
ATOM 785 C CA . TYR A 1 99 ? -4.289 13.726 -6.085 1.00 76.75 99 TYR A CA 1
ATOM 786 C C . TYR A 1 99 ? -4.507 14.785 -7.188 1.00 76.75 99 TYR A C 1
ATOM 788 O O . TYR A 1 99 ? -5.589 14.829 -7.772 1.00 76.75 99 TYR A O 1
ATOM 796 N N . PRO A 1 100 ? -3.522 15.656 -7.481 1.00 82.12 100 PRO A N 1
ATOM 797 C CA . PRO A 1 100 ? -3.708 16.805 -8.370 1.00 82.12 100 PRO A CA 1
ATOM 798 C C . PRO A 1 100 ? -3.656 16.460 -9.864 1.00 82.12 100 PRO A C 1
ATOM 800 O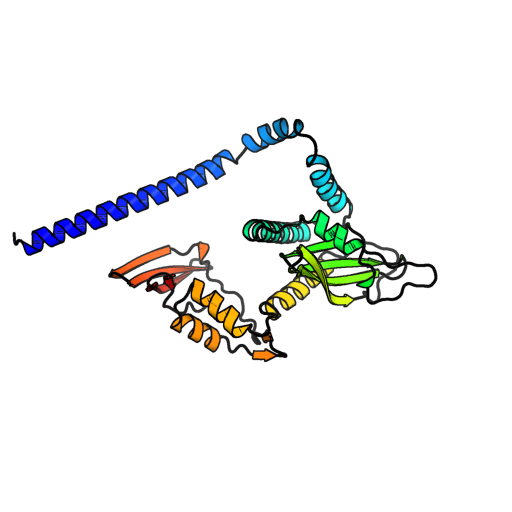 O . PRO A 1 100 ? -3.860 17.352 -10.681 1.00 82.12 100 PRO A O 1
ATOM 803 N N . TYR A 1 101 ? -3.378 15.201 -10.214 1.00 82.25 101 TYR A N 1
ATOM 804 C CA . TYR A 1 101 ? -3.286 14.730 -11.593 1.00 82.25 101 TYR A CA 1
ATOM 805 C C . TYR A 1 101 ? -4.321 13.652 -11.896 1.00 82.25 101 TYR A C 1
ATOM 807 O O . TYR A 1 101 ? -4.601 12.771 -11.083 1.00 82.25 101 TYR A O 1
ATOM 815 N N . THR A 1 102 ? -4.835 13.690 -13.115 1.00 85.69 102 THR A N 1
ATOM 816 C CA . THR A 1 102 ? -5.587 12.603 -13.735 1.00 85.69 102 THR A CA 1
ATOM 817 C C . THR A 1 102 ? -4.645 11.529 -14.281 1.00 85.69 102 THR A C 1
ATOM 819 O O . THR A 1 102 ? -3.468 11.779 -14.544 1.00 85.69 102 THR A O 1
ATOM 822 N N . ALA A 1 103 ? -5.177 10.331 -14.538 1.00 81.19 103 ALA A N 1
ATOM 823 C CA . ALA A 1 103 ? -4.408 9.246 -15.155 1.00 81.19 103 ALA A CA 1
ATOM 824 C C . ALA A 1 103 ? -3.802 9.668 -16.499 1.00 81.19 103 ALA A C 1
ATOM 826 O O . ALA A 1 103 ? -2.627 9.422 -16.756 1.00 81.19 103 ALA A O 1
ATOM 827 N N . ASN A 1 104 ? -4.581 10.378 -17.316 1.00 83.75 104 ASN A N 1
ATOM 828 C CA . ASN A 1 104 ? -4.130 10.888 -18.606 1.00 83.75 104 ASN A CA 1
ATOM 829 C C . ASN A 1 104 ? -2.979 11.884 -18.478 1.00 83.75 104 ASN A C 1
ATOM 831 O O . ASN A 1 104 ? -2.091 11.892 -19.325 1.00 83.75 104 ASN A O 1
ATOM 835 N N . GLU A 1 105 ? -2.979 12.733 -17.452 1.00 89.44 105 GLU A N 1
ATOM 836 C CA . GLU A 1 105 ? -1.882 13.676 -17.229 1.00 89.44 105 GLU A CA 1
ATOM 837 C C . GLU A 1 105 ? -0.601 12.958 -16.803 1.00 89.44 105 GLU A C 1
ATOM 839 O O . GLU A 1 105 ? 0.465 13.300 -17.306 1.00 89.44 105 GLU A O 1
ATOM 844 N N . ILE A 1 106 ? -0.705 11.919 -15.968 1.00 89.44 106 ILE A N 1
ATOM 845 C CA . ILE A 1 106 ? 0.442 11.088 -15.569 1.00 89.44 106 ILE A CA 1
ATOM 846 C C . ILE A 1 106 ? 1.031 10.361 -16.783 1.00 89.44 106 ILE A C 1
ATOM 848 O O . ILE A 1 106 ? 2.241 10.388 -16.993 1.00 89.44 106 ILE A O 1
ATOM 852 N N . VAL A 1 107 ? 0.185 9.751 -17.621 1.00 91.69 107 VAL A N 1
ATOM 853 C CA . VAL A 1 107 ? 0.637 9.067 -18.844 1.00 91.69 107 VAL A CA 1
ATOM 854 C C . VAL A 1 107 ? 1.277 10.058 -19.819 1.00 91.69 107 VAL A C 1
ATOM 856 O O . VAL A 1 107 ? 2.360 9.791 -20.331 1.00 91.69 107 VAL A O 1
ATOM 859 N N . LYS A 1 108 ? 0.656 11.224 -20.048 1.00 93.94 108 LYS A N 1
ATOM 860 C CA . LYS A 1 108 ? 1.208 12.274 -20.924 1.00 93.94 108 LYS A CA 1
ATOM 861 C C . LYS A 1 108 ? 2.562 12.785 -20.444 1.00 93.94 108 LYS A C 1
ATOM 863 O O . LYS A 1 108 ? 3.427 13.054 -21.274 1.00 93.94 108 LYS A O 1
ATOM 868 N N . ASP A 1 109 ? 2.733 12.923 -19.133 1.00 96.06 109 ASP A N 1
ATOM 869 C CA . ASP A 1 109 ? 4.018 13.289 -18.547 1.00 96.06 109 ASP A CA 1
ATOM 870 C C . ASP A 1 109 ? 5.058 12.183 -18.763 1.00 96.06 109 ASP A C 1
ATOM 872 O O . ASP A 1 109 ? 6.166 12.476 -19.194 1.00 96.06 109 ASP A O 1
ATOM 876 N N . LEU A 1 110 ? 4.698 10.908 -18.579 1.00 96.44 110 LEU A N 1
ATOM 877 C CA . LEU A 1 110 ? 5.625 9.792 -18.782 1.00 96.44 110 LEU A CA 1
ATOM 878 C C . LEU A 1 110 ? 6.102 9.655 -20.232 1.00 96.44 110 LEU A C 1
ATOM 880 O O . LEU A 1 110 ? 7.290 9.452 -20.473 1.00 96.44 110 LEU A O 1
ATOM 884 N N . VAL A 1 111 ? 5.206 9.743 -21.217 1.00 96.25 111 VAL A N 1
ATOM 885 C CA . VAL A 1 111 ? 5.567 9.410 -22.608 1.00 96.25 111 VAL A CA 1
ATOM 886 C C . VAL A 1 111 ? 6.588 10.363 -23.228 1.00 96.25 111 VAL A C 1
ATOM 888 O O . VAL A 1 111 ? 7.290 9.986 -24.164 1.00 96.25 111 VAL A O 1
ATOM 891 N N . VAL A 1 112 ? 6.723 11.579 -22.689 1.00 96.94 112 VAL A N 1
ATOM 892 C CA . VAL A 1 112 ? 7.762 12.531 -23.113 1.00 96.94 112 VAL A CA 1
ATOM 893 C C . VAL A 1 112 ? 9.107 12.301 -22.416 1.00 96.94 112 VAL A C 1
ATOM 895 O O . VAL A 1 112 ? 10.096 12.939 -22.772 1.00 96.94 112 VAL A O 1
ATOM 898 N N . ARG A 1 113 ? 9.168 11.389 -21.440 1.00 96.69 113 ARG A N 1
ATOM 899 C CA . ARG A 1 113 ? 10.347 11.094 -20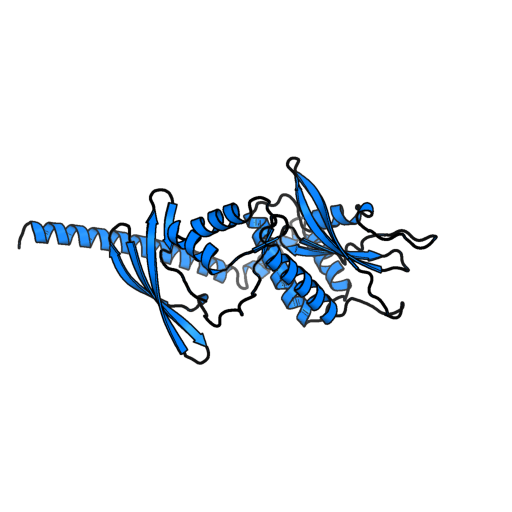.615 1.00 96.69 113 ARG A CA 1
ATOM 900 C C . ARG A 1 113 ? 11.166 9.933 -21.157 1.00 96.69 113 ARG A C 1
ATOM 902 O O . ARG A 1 113 ? 11.565 9.034 -20.420 1.00 96.69 113 ARG A O 1
ATOM 909 N N . THR A 1 114 ? 11.447 9.945 -22.458 1.00 96.44 114 THR A N 1
ATOM 910 C CA . THR A 1 114 ? 12.254 8.897 -23.110 1.00 96.44 114 THR A CA 1
ATOM 911 C C . THR A 1 114 ? 13.665 8.782 -22.518 1.00 96.44 114 THR A C 1
ATOM 913 O O . THR A 1 114 ? 14.318 7.761 -22.702 1.00 96.44 114 THR A O 1
ATOM 916 N N . ASP A 1 115 ? 14.122 9.793 -21.764 1.00 96.56 115 ASP A N 1
ATOM 917 C CA . ASP A 1 115 ? 15.336 9.761 -20.938 1.00 96.56 115 ASP A CA 1
ATOM 918 C C . ASP A 1 115 ? 15.339 8.649 -19.877 1.00 96.56 115 ASP A C 1
ATOM 920 O O . ASP A 1 115 ? 16.407 8.242 -19.424 1.00 96.56 115 ASP A O 1
ATOM 924 N N . LEU A 1 116 ? 14.165 8.148 -19.487 1.00 97.19 116 LEU A N 1
ATOM 925 C CA . LEU A 1 116 ? 14.017 7.072 -18.506 1.00 97.19 116 LEU A CA 1
ATOM 926 C C . LEU A 1 116 ? 14.293 5.679 -19.088 1.00 97.19 116 LEU A C 1
ATOM 928 O O . LEU A 1 116 ? 14.406 4.722 -18.328 1.00 97.19 116 LEU A O 1
ATOM 932 N N . ILE A 1 117 ? 14.383 5.533 -20.411 1.00 96.75 117 ILE A N 1
ATOM 933 C CA . ILE A 1 117 ? 14.597 4.236 -21.060 1.00 96.75 117 ILE A CA 1
ATOM 934 C C . ILE A 1 117 ? 16.103 3.916 -21.019 1.00 96.75 117 ILE A C 1
ATOM 936 O O . ILE A 1 117 ? 16.886 4.614 -21.662 1.00 96.75 117 ILE A O 1
ATOM 940 N N . PRO A 1 118 ? 16.551 2.863 -20.306 1.00 94.62 118 PRO A N 1
ATOM 941 C CA . PRO A 1 118 ? 17.974 2.594 -20.082 1.00 94.62 118 PRO A CA 1
ATOM 942 C C . PRO A 1 118 ? 18.638 1.833 -21.242 1.00 94.62 118 PRO A C 1
ATOM 944 O O . PRO A 1 118 ? 19.693 1.222 -21.065 1.00 94.62 118 PRO A O 1
ATOM 947 N N . TYR A 1 119 ? 18.022 1.844 -22.425 1.00 92.62 119 TYR A N 1
ATOM 948 C CA . TYR A 1 119 ? 18.468 1.106 -23.601 1.00 92.62 119 TYR A CA 1
ATOM 949 C C . TYR A 1 119 ? 18.690 2.055 -24.770 1.00 92.62 119 TYR A C 1
ATOM 951 O O . TYR A 1 119 ? 17.868 2.927 -25.047 1.00 92.62 119 TYR A O 1
ATOM 959 N N . GLU A 1 120 ? 19.800 1.864 -25.478 1.00 91.62 120 GLU A N 1
ATOM 960 C CA . GLU A 1 120 ? 20.058 2.587 -26.719 1.00 91.62 120 GLU A CA 1
ATOM 961 C C . GLU A 1 120 ? 19.172 2.051 -27.844 1.00 91.62 120 GLU A C 1
ATOM 963 O O . GLU A 1 120 ? 18.916 0.846 -27.930 1.00 91.62 120 GLU A O 1
ATOM 968 N N . SER A 1 121 ? 18.731 2.949 -28.724 1.00 90.56 121 SER A N 1
ATOM 969 C CA . SER A 1 121 ? 18.055 2.542 -29.947 1.00 90.56 121 SER A CA 1
ATOM 970 C C . SER A 1 121 ? 19.027 1.928 -30.950 1.00 90.56 121 SER A C 1
ATOM 972 O O . SER A 1 121 ? 20.224 2.231 -30.981 1.00 90.56 121 SER A O 1
ATOM 974 N N . VAL A 1 122 ? 18.497 1.085 -31.832 1.00 88.38 122 VAL A N 1
ATOM 975 C CA . VAL A 1 122 ? 19.231 0.634 -33.012 1.00 88.38 122 VAL A CA 1
ATOM 976 C C . VAL A 1 122 ? 19.536 1.822 -33.939 1.00 88.38 122 VAL A C 1
ATOM 978 O O . VAL A 1 122 ? 18.796 2.812 -33.947 1.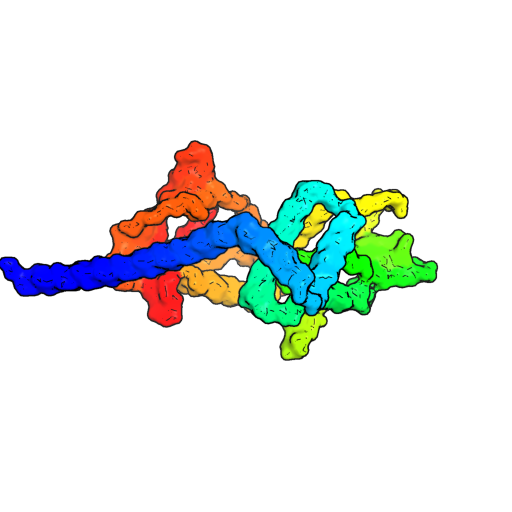00 88.38 122 VAL A O 1
ATOM 981 N N . PRO A 1 123 ? 20.596 1.760 -34.771 1.00 89.50 123 PRO A N 1
ATOM 982 C CA . PRO A 1 123 ? 20.917 2.840 -35.699 1.00 89.50 123 PRO A CA 1
ATOM 983 C C . PRO A 1 123 ? 19.728 3.212 -36.599 1.00 89.50 123 PRO A C 1
ATOM 985 O O . PRO A 1 123 ? 19.270 2.404 -37.404 1.00 89.50 123 PRO A O 1
ATOM 988 N N . GLY A 1 124 ? 19.247 4.452 -36.474 1.00 85.81 124 GLY A N 1
ATOM 989 C CA . GLY A 1 124 ? 18.087 4.965 -37.214 1.00 85.81 124 GLY A CA 1
ATOM 990 C C . GLY A 1 124 ? 16.738 4.824 -36.496 1.00 85.81 124 GLY A C 1
ATOM 991 O O . GLY A 1 124 ? 15.754 5.367 -36.992 1.00 85.81 124 GLY A O 1
ATOM 992 N N . GLY A 1 125 ? 16.690 4.153 -35.341 1.00 87.19 125 GLY A N 1
ATOM 993 C CA . GLY A 1 125 ? 15.531 4.097 -34.449 1.00 87.19 125 GLY A CA 1
ATOM 994 C C . GLY A 1 125 ? 15.568 5.180 -33.368 1.00 87.19 125 GLY A C 1
ATOM 995 O O . GLY A 1 125 ? 16.609 5.781 -33.086 1.00 87.19 125 GLY A O 1
ATOM 996 N N . SER A 1 126 ? 14.425 5.441 -32.739 1.00 93.19 126 SER A N 1
ATOM 997 C CA . SER A 1 126 ? 14.314 6.288 -31.544 1.00 93.19 126 SER A CA 1
ATOM 998 C C . SER A 1 126 ? 13.413 5.598 -30.536 1.00 93.19 126 SER A C 1
ATOM 1000 O O . SER A 1 126 ? 12.312 5.199 -30.897 1.00 93.19 126 SER A O 1
ATOM 1002 N N . MET A 1 127 ? 13.895 5.453 -29.301 1.00 94.69 127 MET A N 1
ATOM 1003 C CA . MET A 1 127 ? 13.123 4.866 -28.210 1.00 94.69 127 MET A CA 1
ATOM 1004 C C . MET A 1 127 ? 11.949 5.774 -27.843 1.00 94.69 127 MET A C 1
ATOM 1006 O O . MET A 1 127 ? 12.127 6.982 -27.675 1.00 94.69 127 MET A O 1
ATOM 1010 N N . PHE A 1 128 ? 10.765 5.193 -27.689 1.00 95.94 128 PHE A N 1
ATOM 1011 C CA . PHE A 1 128 ? 9.567 5.888 -27.234 1.00 95.94 128 PHE A CA 1
ATOM 1012 C C . PHE A 1 128 ? 8.714 4.983 -26.345 1.00 95.94 128 PHE A C 1
ATOM 1014 O O . PHE A 1 128 ? 8.806 3.759 -26.421 1.00 95.94 128 PHE A O 1
ATOM 1021 N N . PHE A 1 129 ? 7.878 5.596 -25.508 1.00 95.12 129 PHE A N 1
ATOM 1022 C CA . PHE A 1 129 ? 6.817 4.891 -24.793 1.00 95.12 129 PHE A CA 1
ATOM 1023 C C . PHE A 1 129 ? 5.542 4.875 -25.624 1.00 95.12 129 PHE A C 1
ATOM 1025 O O . PHE A 1 129 ? 5.158 5.900 -26.190 1.00 95.12 129 PHE A O 1
ATOM 1032 N N . ASP A 1 130 ? 4.861 3.736 -25.642 1.00 87.94 130 ASP A N 1
ATOM 1033 C CA . ASP A 1 130 ? 3.526 3.635 -26.225 1.00 87.94 130 ASP A CA 1
ATOM 1034 C C . ASP A 1 130 ? 2.483 4.034 -25.158 1.00 87.94 130 ASP A C 1
ATOM 1036 O O . ASP A 1 130 ? 2.367 3.330 -24.148 1.00 87.94 130 ASP A O 1
ATOM 1040 N N . PRO A 1 131 ? 1.750 5.156 -25.326 1.00 86.44 131 PRO A N 1
ATOM 1041 C CA . PRO A 1 131 ? 0.794 5.647 -24.329 1.00 86.44 131 PRO A CA 1
ATOM 1042 C C . PRO A 1 131 ? -0.307 4.632 -24.012 1.00 86.44 131 PRO A C 1
ATOM 1044 O O . PRO A 1 131 ? -0.738 4.549 -22.862 1.00 86.44 131 PRO A O 1
ATOM 1047 N N . ASP A 1 132 ? -0.716 3.827 -24.996 1.00 80.06 132 ASP A N 1
ATOM 1048 C CA . ASP A 1 132 ? -1.781 2.832 -24.836 1.00 80.06 132 ASP A CA 1
ATOM 1049 C C . ASP A 1 132 ? -1.300 1.599 -24.055 1.00 80.06 132 ASP A C 1
ATOM 1051 O O . ASP A 1 132 ? -2.093 0.755 -23.635 1.00 80.06 132 ASP A O 1
ATOM 1055 N N . LYS A 1 133 ? 0.014 1.507 -23.825 1.00 80.12 133 LYS A N 1
ATOM 1056 C CA . LYS A 1 133 ? 0.692 0.426 -23.105 1.00 80.12 133 LYS A CA 1
ATOM 1057 C C . LYS A 1 133 ? 1.341 0.903 -21.806 1.00 80.12 133 LYS A C 1
ATOM 1059 O O . LYS A 1 133 ? 2.302 0.292 -21.324 1.00 80.12 133 LYS A O 1
ATOM 1064 N N . VAL A 1 134 ? 0.815 1.984 -21.230 1.00 83.44 134 VAL A N 1
ATOM 1065 C CA . VAL A 1 134 ? 1.130 2.424 -19.868 1.00 83.44 134 VAL A CA 1
ATOM 1066 C C . VAL A 1 134 ? 0.014 1.982 -18.925 1.00 83.44 134 VAL A C 1
ATOM 1068 O O . VAL A 1 134 ? -1.150 2.340 -19.096 1.00 83.44 134 VAL A O 1
ATOM 1071 N N . ILE A 1 135 ? 0.377 1.222 -17.895 1.00 79.81 135 ILE A N 1
ATOM 1072 C CA . ILE A 1 135 ? -0.538 0.721 -16.869 1.00 79.81 135 ILE A CA 1
ATOM 1073 C C . ILE A 1 135 ? -0.167 1.371 -15.540 1.00 79.81 135 ILE A C 1
ATOM 1075 O O . ILE A 1 135 ? 0.925 1.147 -15.020 1.00 79.81 135 ILE A O 1
ATOM 1079 N N . LEU A 1 136 ? -1.082 2.152 -14.968 1.00 80.44 136 LEU A N 1
ATOM 1080 C CA . LEU A 1 136 ? -0.945 2.675 -13.609 1.00 80.44 136 LEU A CA 1
ATOM 1081 C C . LEU A 1 136 ? -1.445 1.608 -12.632 1.00 80.44 136 LEU A C 1
ATOM 1083 O O . LEU A 1 136 ? -2.607 1.210 -12.694 1.00 80.44 136 LEU A O 1
ATOM 1087 N N . LEU A 1 137 ? -0.547 1.109 -11.785 1.00 72.06 137 LEU A N 1
ATOM 1088 C CA . LEU A 1 137 ? -0.816 -0.013 -10.883 1.00 72.06 137 LEU A CA 1
ATOM 1089 C C . LEU A 1 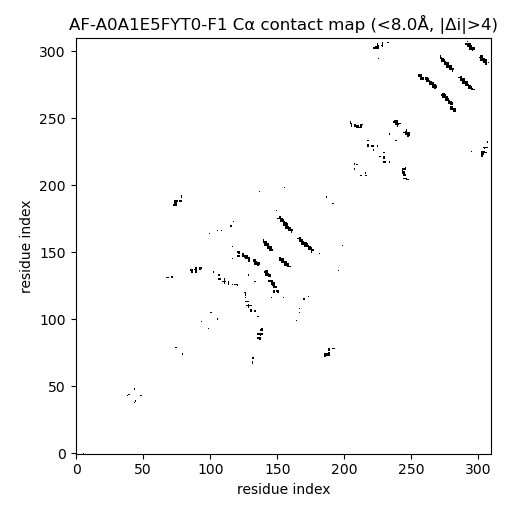137 ? -1.427 0.444 -9.554 1.00 72.06 137 LEU A C 1
ATOM 1091 O O . LEU A 1 137 ? -2.284 -0.243 -9.005 1.00 72.06 137 LEU A O 1
ATOM 1095 N N . THR A 1 138 ? -0.950 1.576 -9.031 1.00 72.44 138 THR A N 1
ATOM 1096 C CA . THR A 1 138 ? -1.367 2.174 -7.752 1.00 72.44 138 THR A CA 1
ATOM 1097 C C . THR A 1 138 ? -1.206 3.694 -7.815 1.00 72.44 138 THR A C 1
ATOM 1099 O O . THR A 1 138 ? -0.916 4.249 -8.873 1.00 72.44 138 THR A O 1
ATOM 1102 N N . HIS A 1 139 ? -1.306 4.393 -6.677 1.00 76.56 139 HIS A N 1
ATOM 1103 C CA . HIS A 1 139 ? -1.061 5.830 -6.619 1.00 76.56 139 HIS A CA 1
ATOM 1104 C C . HIS A 1 139 ? 0.373 6.312 -6.899 1.00 76.56 139 HIS A C 1
ATOM 1106 O O . HIS A 1 139 ? 0.580 7.522 -7.014 1.00 76.56 139 HIS A O 1
ATOM 1112 N N . ASN A 1 140 ? 1.347 5.407 -6.983 1.00 83.81 140 ASN A N 1
ATOM 1113 C CA . ASN A 1 140 ? 2.760 5.742 -7.158 1.00 83.81 140 ASN A CA 1
ATOM 1114 C C . ASN A 1 140 ? 3.550 4.723 -7.992 1.00 83.81 140 ASN A C 1
ATOM 1116 O O . ASN A 1 140 ? 4.774 4.812 -8.030 1.00 83.81 140 ASN A O 1
ATOM 1120 N N . TRP A 1 141 ? 2.894 3.767 -8.655 1.00 83.00 141 TRP A N 1
ATOM 1121 C CA . TRP A 1 141 ? 3.563 2.756 -9.479 1.00 83.00 141 TRP A CA 1
ATOM 1122 C C . TRP A 1 141 ? 2.948 2.655 -10.867 1.00 83.00 141 TRP A C 1
ATOM 1124 O O . TRP A 1 141 ? 1.726 2.674 -11.022 1.00 83.00 141 TRP A O 1
ATOM 1134 N N . ALA A 1 142 ? 3.800 2.495 -11.873 1.00 86.56 142 ALA A N 1
ATOM 1135 C CA . ALA A 1 142 ? 3.398 2.288 -13.254 1.00 86.56 142 ALA A CA 1
ATOM 1136 C C . ALA A 1 142 ? 4.266 1.223 -13.928 1.00 86.56 142 ALA A C 1
ATOM 1138 O O . ALA A 1 142 ? 5.443 1.064 -13.606 1.00 86.56 142 ALA A O 1
ATOM 1139 N N . VAL A 1 143 ? 3.690 0.529 -14.902 1.00 83.75 143 VAL A N 1
ATOM 1140 C CA . VAL A 1 143 ? 4.422 -0.276 -15.881 1.00 83.75 143 VAL A CA 1
ATOM 1141 C C . VAL A 1 143 ? 4.249 0.375 -17.241 1.00 83.75 143 VAL A C 1
ATOM 1143 O O . VAL A 1 143 ? 3.130 0.717 -17.616 1.00 83.75 143 VAL A O 1
ATOM 1146 N N . ALA A 1 144 ? 5.341 0.560 -17.974 1.00 90.44 144 ALA A N 1
ATOM 1147 C CA . ALA A 1 144 ? 5.308 1.217 -19.274 1.00 90.44 144 ALA A CA 1
ATOM 1148 C C . ALA A 1 144 ? 6.092 0.429 -20.314 1.00 90.44 144 ALA A C 1
ATOM 1150 O O . ALA A 1 144 ? 7.262 0.114 -20.103 1.00 90.44 144 ALA A O 1
ATOM 1151 N N . TYR A 1 145 ? 5.448 0.134 -21.440 1.00 88.44 145 TYR A N 1
ATOM 1152 C CA . TYR A 1 145 ? 6.105 -0.425 -22.616 1.00 88.44 145 TYR A CA 1
ATOM 1153 C C . TYR A 1 145 ? 6.902 0.645 -23.358 1.00 88.44 145 TYR A C 1
ATOM 1155 O O . TYR A 1 145 ? 6.394 1.743 -23.600 1.00 88.44 145 TYR A O 1
ATOM 1163 N N . PHE A 1 146 ? 8.113 0.295 -23.779 1.00 94.12 146 PHE A N 1
ATOM 1164 C CA . PHE A 1 146 ? 8.912 1.110 -24.684 1.00 94.12 146 PHE A CA 1
ATOM 1165 C C . PHE A 1 146 ? 9.360 0.304 -25.902 1.00 94.12 146 PHE A C 1
ATOM 1167 O O . PHE A 1 146 ? 9.553 -0.910 -25.813 1.00 94.12 146 PHE A O 1
ATOM 1174 N N . GLU A 1 147 ? 9.585 0.986 -27.022 1.00 92.25 147 GLU A N 1
ATOM 1175 C CA . GLU A 1 147 ? 10.196 0.395 -28.210 1.00 92.25 147 GLU A CA 1
ATOM 1176 C C . GLU A 1 147 ? 10.894 1.428 -29.102 1.00 92.25 147 GLU A C 1
ATOM 1178 O O . GLU A 1 147 ? 10.703 2.631 -28.948 1.00 92.25 147 GLU A O 1
ATOM 1183 N N . ASP A 1 148 ? 11.687 0.954 -30.065 1.00 91.62 148 ASP A N 1
ATOM 1184 C CA . ASP A 1 148 ? 12.228 1.757 -31.175 1.00 91.62 148 ASP A CA 1
ATOM 1185 C C . ASP A 1 148 ? 11.866 1.194 -32.567 1.00 91.62 148 ASP A C 1
ATOM 1187 O O . ASP A 1 148 ? 12.446 1.581 -33.588 1.00 91.62 148 ASP A O 1
ATOM 1191 N N . GLY A 1 149 ? 10.924 0.244 -32.598 1.00 86.31 149 GLY A N 1
ATOM 1192 C CA . GLY A 1 149 ? 10.528 -0.531 -33.776 1.00 86.31 149 GLY A CA 1
ATOM 1193 C C . GLY A 1 149 ? 11.344 -1.809 -34.015 1.00 86.31 149 GLY A C 1
ATOM 1194 O O . GLY A 1 149 ? 10.957 -2.612 -34.860 1.00 86.31 149 GLY A O 1
ATOM 1195 N N . HIS A 1 150 ? 12.440 -2.027 -33.284 1.00 84.88 150 HIS A N 1
ATOM 1196 C CA . HIS A 1 150 ? 13.237 -3.259 -33.340 1.00 84.88 150 HIS A CA 1
ATOM 1197 C C . HIS A 1 150 ? 13.416 -3.858 -31.948 1.00 84.88 150 HIS A C 1
ATOM 1199 O O . HIS A 1 150 ? 13.184 -5.043 -31.737 1.00 84.88 150 HIS A O 1
ATOM 1205 N N . ILE A 1 151 ? 13.822 -3.042 -30.987 1.00 85.25 151 ILE A N 1
ATOM 1206 C CA . ILE A 1 151 ? 13.918 -3.395 -29.582 1.00 85.25 151 ILE A CA 1
ATOM 1207 C C . ILE A 1 151 ? 12.630 -2.944 -28.917 1.00 85.25 151 ILE A C 1
ATOM 1209 O O . ILE A 1 151 ? 12.176 -1.823 -29.131 1.00 85.25 151 ILE A O 1
ATOM 1213 N N . HIS A 1 152 ? 12.070 -3.814 -28.088 1.00 86.88 152 HIS A N 1
ATOM 1214 C CA . HIS A 1 152 ? 10.965 -3.476 -27.214 1.00 86.88 152 HIS A CA 1
ATOM 1215 C C . HIS A 1 152 ? 11.198 -4.050 -25.825 1.00 86.88 152 HIS A C 1
ATOM 1217 O O . HIS A 1 152 ? 11.914 -5.037 -25.640 1.00 86.88 152 HIS A O 1
ATOM 1223 N N . GLY A 1 153 ? 10.580 -3.428 -24.841 1.00 86.44 153 GLY A N 1
ATOM 1224 C CA . GLY A 1 153 ? 10.679 -3.856 -23.466 1.00 86.44 153 GLY A CA 1
ATOM 1225 C C . GLY A 1 153 ? 9.722 -3.084 -22.591 1.00 86.44 153 GLY A C 1
ATOM 1226 O O . GLY A 1 153 ? 8.782 -2.444 -23.060 1.00 86.44 153 GLY A O 1
ATOM 1227 N N . PHE A 1 154 ? 9.964 -3.170 -21.296 1.00 86.94 154 PHE A N 1
ATOM 1228 C CA . PHE A 1 154 ? 9.110 -2.546 -20.307 1.00 86.94 154 PHE A CA 1
ATOM 1229 C C . PHE A 1 154 ? 9.933 -1.971 -19.169 1.00 86.94 154 PHE A C 1
ATOM 1231 O O . PHE A 1 154 ? 11.012 -2.474 -18.840 1.00 86.94 154 PHE A O 1
ATOM 1238 N N . LEU A 1 155 ? 9.380 -0.936 -18.550 1.00 89.00 155 LEU A N 1
ATOM 1239 C CA . LEU A 1 155 ? 9.866 -0.362 -17.309 1.00 89.00 155 LEU A CA 1
ATOM 1240 C C . LEU A 1 155 ? 8.851 -0.591 -16.200 1.00 89.00 155 LEU A C 1
ATOM 1242 O O . LEU A 1 155 ? 7.655 -0.383 -16.401 1.00 89.00 155 LEU A O 1
ATOM 1246 N N . LEU A 1 156 ? 9.354 -0.941 -15.020 1.00 84.62 156 LEU A N 1
ATOM 1247 C CA . LEU A 1 156 ? 8.650 -0.741 -13.762 1.00 84.62 156 LEU A CA 1
ATOM 1248 C C . LEU A 1 156 ? 9.105 0.598 -13.186 1.00 84.62 156 LEU A C 1
ATOM 1250 O O . LEU A 1 156 ? 10.295 0.825 -12.954 1.00 84.62 156 LEU A O 1
ATOM 1254 N N . LEU A 1 157 ? 8.148 1.485 -12.960 1.00 88.81 157 LEU A N 1
ATOM 1255 C CA . LEU A 1 157 ? 8.376 2.869 -12.584 1.00 88.81 157 LEU A CA 1
ATOM 1256 C C . LEU A 1 157 ? 7.682 3.167 -11.260 1.00 88.81 157 LEU A C 1
ATOM 1258 O O . LEU A 1 157 ? 6.533 2.779 -11.050 1.00 88.81 157 LEU A O 1
ATOM 1262 N N . LYS A 1 158 ? 8.364 3.922 -10.400 1.00 87.25 158 LYS A N 1
ATOM 1263 C CA . LYS A 1 158 ? 7.747 4.617 -9.271 1.00 87.25 158 LYS A CA 1
ATOM 1264 C C . LYS A 1 158 ? 7.580 6.081 -9.656 1.00 87.25 158 LYS A C 1
ATOM 1266 O O . LYS A 1 158 ? 8.523 6.683 -10.174 1.00 87.25 158 LYS A O 1
ATOM 1271 N N . TYR A 1 159 ? 6.410 6.650 -9.398 1.00 91.19 159 TYR A N 1
ATOM 1272 C CA . TYR A 1 159 ? 6.159 8.071 -9.597 1.00 91.19 159 TYR A CA 1
ATOM 1273 C C . TYR A 1 159 ? 5.633 8.740 -8.334 1.00 91.19 159 TYR A C 1
ATOM 1275 O O . TYR A 1 159 ? 5.019 8.115 -7.471 1.00 91.19 159 TYR A O 1
ATOM 1283 N N . GLY A 1 160 ? 5.909 10.029 -8.208 1.00 89.50 160 GLY A N 1
ATOM 1284 C CA . GLY A 1 160 ? 5.503 10.834 -7.068 1.00 89.50 160 GLY A CA 1
ATOM 1285 C C . GLY A 1 160 ? 5.270 12.276 -7.469 1.00 89.50 160 GLY A C 1
ATOM 1286 O O . GLY A 1 160 ? 5.423 12.649 -8.629 1.00 89.50 160 GLY A O 1
ATOM 1287 N N . ILE A 1 161 ? 4.895 13.089 -6.489 1.00 88.94 161 ILE A N 1
ATOM 1288 C CA . ILE A 1 161 ? 4.707 14.524 -6.665 1.00 88.94 161 ILE A CA 1
ATOM 1289 C C . ILE A 1 161 ? 5.662 15.220 -5.708 1.00 88.94 161 ILE A C 1
ATOM 1291 O O . ILE A 1 161 ? 5.656 14.941 -4.508 1.00 88.94 161 ILE A O 1
ATOM 1295 N N . ASP A 1 162 ? 6.505 16.096 -6.239 1.00 87.44 162 ASP A N 1
ATOM 1296 C CA . ASP A 1 162 ? 7.426 16.872 -5.418 1.00 87.44 162 ASP A CA 1
ATOM 1297 C C . ASP A 1 162 ? 6.740 18.068 -4.728 1.00 87.44 162 ASP A C 1
ATOM 1299 O O . ASP A 1 162 ? 5.563 18.371 -4.924 1.00 87.44 162 ASP A O 1
ATOM 1303 N N . GLN A 1 163 ? 7.504 18.812 -3.925 1.00 83.75 163 GLN A N 1
ATOM 1304 C CA . GLN A 1 163 ? 7.011 19.999 -3.209 1.00 83.75 163 GLN A CA 1
ATOM 1305 C C . GLN A 1 163 ? 6.538 21.139 -4.131 1.00 83.75 163 GLN A C 1
ATOM 1307 O O . GLN A 1 163 ? 5.973 22.124 -3.656 1.00 83.75 163 GLN A O 1
ATOM 1312 N N . ARG A 1 164 ? 6.808 21.052 -5.437 1.00 88.81 164 ARG A N 1
ATOM 1313 C CA . ARG A 1 164 ? 6.424 22.033 -6.456 1.00 88.81 164 ARG A CA 1
ATOM 1314 C C . ARG A 1 164 ? 5.235 21.561 -7.286 1.00 88.81 164 ARG A C 1
ATOM 1316 O O . ARG A 1 164 ? 4.918 22.218 -8.276 1.00 88.81 164 ARG A O 1
ATOM 1323 N N . ASN A 1 165 ? 4.581 20.473 -6.879 1.00 85.88 165 ASN A N 1
ATOM 1324 C CA . ASN A 1 165 ? 3.545 19.804 -7.650 1.00 85.88 165 ASN A CA 1
ATOM 1325 C C . ASN A 1 165 ? 4.040 19.426 -9.050 1.00 85.88 165 ASN A C 1
ATOM 1327 O O . ASN A 1 165 ? 3.390 19.764 -10.032 1.00 85.88 165 ASN A O 1
ATOM 1331 N N . GLN A 1 166 ? 5.214 18.803 -9.148 1.00 90.94 166 GLN A N 1
ATOM 1332 C CA . GLN A 1 166 ? 5.720 18.223 -10.391 1.00 90.94 166 GLN A CA 1
ATOM 1333 C C . GLN A 1 166 ? 5.819 16.709 -10.255 1.00 90.94 166 GLN A C 1
ATOM 1335 O O . GLN A 1 166 ? 6.228 16.204 -9.205 1.00 90.94 166 GLN A O 1
ATOM 1340 N N . LEU A 1 167 ? 5.461 15.996 -11.324 1.00 94.12 167 LEU A N 1
ATOM 1341 C CA . LEU A 1 167 ? 5.645 14.555 -11.392 1.00 94.12 167 LEU A CA 1
ATOM 1342 C C . LEU A 1 167 ? 7.136 14.222 -11.407 1.00 94.12 167 LEU A C 1
ATOM 1344 O O . LEU A 1 167 ? 7.924 14.753 -12.193 1.00 94.12 167 LEU A O 1
ATOM 1348 N N . THR A 1 168 ? 7.524 13.324 -10.514 1.00 95.75 168 THR A N 1
ATOM 1349 C CA . THR A 1 168 ? 8.860 12.743 -10.471 1.00 95.75 168 THR A CA 1
ATOM 1350 C C . THR A 1 168 ? 8.766 11.268 -10.802 1.00 95.75 168 THR A C 1
ATOM 1352 O O . THR A 1 168 ? 7.807 10.603 -10.423 1.00 95.75 168 THR A O 1
ATOM 1355 N N . TRP A 1 169 ? 9.768 10.762 -11.515 1.00 96.38 169 TRP A N 1
ATOM 1356 C CA . TRP A 1 169 ? 9.824 9.381 -11.980 1.00 96.38 169 TRP A CA 1
ATOM 1357 C C . TRP A 1 169 ? 11.129 8.745 -11.536 1.00 96.38 169 TRP A C 1
ATOM 1359 O O . TRP A 1 169 ? 12.186 9.375 -11.573 1.00 96.38 169 TRP A O 1
ATOM 1369 N N . THR A 1 170 ? 11.058 7.490 -11.120 1.00 93.88 170 THR A N 1
ATOM 1370 C CA . THR A 1 170 ? 12.213 6.660 -10.789 1.00 93.88 170 THR A CA 1
ATOM 1371 C C . THR A 1 170 ? 12.054 5.320 -11.484 1.00 93.88 170 THR A C 1
ATOM 1373 O O . THR A 1 170 ? 11.039 4.643 -11.313 1.00 93.88 170 THR A O 1
ATOM 1376 N N . VAL A 1 171 ? 13.058 4.940 -12.274 1.00 92.62 171 VAL A N 1
ATOM 1377 C CA . VAL A 1 171 ? 13.137 3.602 -12.869 1.00 92.62 171 VAL A CA 1
ATOM 1378 C C . VAL A 1 171 ? 13.516 2.628 -11.768 1.00 92.62 171 VAL A C 1
ATOM 1380 O O . VAL A 1 171 ? 14.565 2.772 -11.144 1.00 92.62 171 VAL A O 1
ATOM 1383 N N . ILE A 1 172 ? 12.640 1.664 -11.515 1.00 86.38 172 ILE A N 1
ATOM 1384 C CA . ILE A 1 172 ? 12.846 0.635 -10.496 1.00 86.38 172 ILE A CA 1
ATOM 1385 C C . ILE A 1 172 ? 13.436 -0.613 -11.133 1.00 86.38 172 ILE A C 1
ATOM 1387 O O . ILE A 1 172 ? 14.361 -1.206 -10.586 1.00 86.38 172 ILE A O 1
ATOM 1391 N N . ASP A 1 173 ? 12.912 -0.997 -12.294 1.00 81.06 173 ASP A N 1
ATOM 1392 C CA . ASP A 1 173 ? 13.450 -2.096 -13.084 1.00 81.06 173 ASP A CA 1
ATOM 1393 C C . ASP A 1 173 ? 13.139 -1.898 -14.568 1.00 81.06 173 ASP A C 1
ATOM 1395 O O . ASP A 1 173 ? 12.245 -1.133 -14.943 1.00 81.06 173 ASP A O 1
ATOM 1399 N N . SER A 1 174 ? 13.874 -2.610 -15.410 1.00 86.38 174 SER A N 1
ATOM 1400 C CA . SER A 1 174 ? 13.740 -2.577 -16.858 1.00 86.38 174 SER A CA 1
ATOM 1401 C C . SER A 1 174 ? 14.075 -3.938 -17.449 1.00 86.38 174 SER A C 1
ATOM 1403 O O . SER A 1 174 ? 15.083 -4.538 -17.067 1.00 86.38 174 SER A O 1
ATOM 1405 N N . TRP A 1 175 ? 13.288 -4.413 -18.413 1.00 85.69 175 TRP A N 1
ATOM 1406 C CA . TRP A 1 175 ? 13.599 -5.668 -19.094 1.00 85.69 175 TRP A CA 1
ATOM 1407 C C . TRP A 1 175 ? 13.240 -5.645 -20.579 1.00 85.69 175 TRP A C 1
ATOM 1409 O O . TRP A 1 175 ? 12.229 -5.080 -20.995 1.00 85.69 175 TRP A O 1
ATOM 1419 N N . ILE A 1 176 ? 14.070 -6.335 -21.363 1.00 82.81 176 ILE A N 1
ATOM 1420 C CA . ILE A 1 176 ? 13.819 -6.706 -22.758 1.00 82.81 176 ILE A CA 1
ATOM 1421 C C . ILE A 1 176 ? 13.590 -8.223 -22.764 1.00 82.81 176 ILE A C 1
ATOM 1423 O O . ILE A 1 176 ? 14.502 -8.966 -22.378 1.00 82.81 176 ILE A O 1
ATOM 1427 N N . PRO A 1 177 ? 12.400 -8.714 -23.147 1.00 72.19 177 PRO A N 1
ATOM 1428 C CA . PRO A 1 177 ? 12.146 -10.147 -23.260 1.00 72.19 177 PRO A CA 1
ATOM 1429 C C . PRO A 1 177 ? 13.149 -10.811 -24.219 1.00 72.19 177 PRO A C 1
ATOM 1431 O O . PRO A 1 177 ? 13.319 -10.368 -25.353 1.00 72.19 177 PRO A O 1
ATOM 1434 N N . GLN A 1 178 ? 13.830 -11.878 -23.787 1.00 57.62 178 GLN A N 1
ATOM 1435 C CA . GLN A 1 178 ? 14.700 -12.652 -24.679 1.00 57.62 178 GLN A CA 1
ATOM 1436 C C . GLN A 1 178 ? 13.914 -13.785 -25.346 1.00 57.62 178 GLN A C 1
ATOM 1438 O O . GLN A 1 178 ? 13.391 -14.659 -24.660 1.00 57.62 178 GLN A O 1
ATOM 1443 N N . GLY A 1 179 ? 13.906 -13.810 -26.683 1.00 52.44 179 GLY A N 1
ATOM 1444 C CA . GLY A 1 179 ? 13.527 -14.994 -27.463 1.00 52.44 179 GLY A CA 1
ATOM 1445 C C . GLY A 1 179 ? 12.073 -15.083 -27.931 1.00 52.44 179 GLY A C 1
ATOM 1446 O O . GLY A 1 179 ? 11.497 -16.166 -27.856 1.00 52.44 179 GLY A O 1
ATOM 1447 N N . ILE A 1 180 ? 11.493 -14.004 -28.463 1.00 43.94 180 ILE A N 1
ATOM 1448 C CA . ILE A 1 180 ? 10.176 -14.047 -29.117 1.00 43.94 180 ILE A CA 1
ATOM 1449 C C . ILE A 1 180 ? 10.319 -13.536 -30.552 1.00 43.94 180 ILE A C 1
ATOM 1451 O O . ILE A 1 180 ? 10.937 -12.500 -30.789 1.00 43.94 180 ILE A O 1
ATOM 1455 N N . ASP A 1 181 ? 9.798 -14.318 -31.500 1.00 43.62 181 ASP A N 1
ATOM 1456 C CA . ASP A 1 181 ? 9.672 -13.967 -32.914 1.00 43.62 181 ASP A CA 1
ATOM 1457 C C . ASP A 1 181 ? 9.142 -12.534 -33.063 1.00 43.62 181 ASP A C 1
ATOM 1459 O O . ASP A 1 181 ? 8.081 -12.192 -32.537 1.00 43.62 181 ASP A O 1
ATOM 1463 N N . TYR A 1 182 ? 9.873 -11.714 -33.817 1.00 45.62 182 TYR A N 1
ATOM 1464 C CA . TYR A 1 182 ? 9.637 -10.280 -34.021 1.00 45.62 182 TYR A CA 1
ATOM 1465 C C . TYR A 1 182 ? 8.282 -9.931 -34.676 1.00 45.62 182 TYR A C 1
ATOM 1467 O O . TYR A 1 182 ? 7.997 -8.757 -34.891 1.00 45.62 182 TYR A O 1
ATOM 1475 N N . GLU A 1 183 ? 7.436 -10.915 -35.001 1.00 39.75 183 GLU A N 1
ATOM 1476 C CA . GLU A 1 183 ? 6.228 -10.715 -35.811 1.00 39.75 183 GLU A CA 1
ATOM 1477 C C . GLU A 1 183 ? 4.880 -10.977 -35.118 1.00 39.75 183 GLU A C 1
ATOM 1479 O O . GLU A 1 183 ? 3.841 -10.810 -35.760 1.00 39.75 183 GLU A O 1
ATOM 1484 N N . SER A 1 184 ? 4.804 -11.304 -33.822 1.00 39.22 184 SER A N 1
ATOM 1485 C CA . SER A 1 184 ? 3.476 -11.429 -33.195 1.00 39.22 184 SER A CA 1
ATOM 1486 C C . SER A 1 184 ? 3.371 -10.959 -31.747 1.00 39.22 184 SER A C 1
ATOM 1488 O O . SER A 1 184 ? 3.721 -11.682 -30.824 1.00 39.22 184 SER A O 1
ATOM 1490 N N . LYS A 1 185 ? 2.728 -9.789 -31.630 1.00 50.22 185 LYS A N 1
ATOM 1491 C CA . LYS A 1 185 ? 1.574 -9.481 -30.769 1.00 50.22 185 LYS A CA 1
ATOM 1492 C C . LYS A 1 185 ? 1.701 -9.744 -29.270 1.00 50.22 185 LYS A C 1
ATOM 1494 O O . LYS A 1 185 ? 1.580 -10.887 -28.863 1.00 50.22 185 LYS A O 1
ATOM 1499 N N . LEU A 1 186 ? 1.625 -8.619 -28.545 1.00 46.03 186 LEU A N 1
ATOM 1500 C CA . LEU A 1 186 ? 0.915 -8.420 -27.274 1.00 46.03 186 LEU A CA 1
ATOM 1501 C C . LEU A 1 186 ? 1.464 -9.258 -26.112 1.00 46.03 186 LEU A C 1
ATOM 1503 O O . LEU A 1 186 ? 1.709 -10.450 -26.243 1.00 46.03 186 LEU A O 1
ATOM 1507 N N . LEU A 1 187 ? 1.649 -8.631 -24.948 1.00 45.84 187 LEU A N 1
ATOM 1508 C CA . LEU A 1 187 ? 1.918 -9.397 -23.733 1.00 45.84 187 LEU A CA 1
ATOM 1509 C C . LEU A 1 187 ? 0.833 -10.463 -23.588 1.00 45.84 187 LEU A C 1
ATOM 1511 O O . LEU A 1 187 ? -0.350 -10.149 -23.647 1.00 45.84 187 LEU A O 1
ATOM 1515 N N . THR A 1 188 ? 1.212 -11.722 -23.411 1.00 51.78 188 THR A N 1
ATOM 1516 C CA . THR A 1 188 ? 0.215 -12.739 -23.076 1.00 51.78 188 THR A CA 1
ATOM 1517 C C . THR A 1 188 ? -0.333 -12.450 -21.677 1.00 51.78 188 THR A C 1
ATOM 1519 O O . THR A 1 188 ? 0.416 -12.001 -20.809 1.00 51.78 188 THR A O 1
ATOM 1522 N N . ASP A 1 189 ? -1.603 -12.763 -21.401 1.00 43.94 189 ASP A N 1
ATOM 1523 C CA . ASP A 1 189 ? -2.227 -12.586 -20.072 1.00 43.94 189 ASP A CA 1
ATOM 1524 C C . ASP A 1 189 ? -1.353 -13.135 -18.940 1.00 43.94 189 ASP A C 1
ATOM 1526 O O . ASP A 1 189 ? -1.264 -12.573 -17.854 1.00 43.94 189 ASP A O 1
ATOM 1530 N N . LYS A 1 190 ? -0.634 -14.223 -19.223 1.00 46.91 190 LYS A N 1
ATOM 1531 C CA . LYS A 1 190 ? 0.293 -14.868 -18.297 1.00 46.91 190 LYS A CA 1
ATOM 1532 C C . LYS A 1 190 ? 1.529 -14.020 -17.990 1.00 46.91 190 LYS A C 1
ATOM 1534 O O . LYS A 1 190 ? 2.016 -14.052 -16.864 1.00 46.91 190 LYS A O 1
ATOM 1539 N N . GLU A 1 191 ? 2.052 -13.288 -18.966 1.00 52.62 191 GLU A N 1
ATOM 1540 C CA . GLU A 1 191 ? 3.173 -12.369 -18.769 1.00 52.62 191 GLU A CA 1
ATOM 1541 C C . GLU A 1 191 ? 2.724 -11.125 -18.016 1.00 52.62 191 GLU A C 1
ATOM 1543 O O . GLU A 1 191 ? 3.413 -10.711 -17.096 1.00 52.62 191 GLU A O 1
ATOM 1548 N N . VAL A 1 192 ? 1.542 -10.593 -18.316 1.00 50.09 192 VAL A N 1
ATOM 1549 C CA . VAL A 1 192 ? 0.948 -9.455 -17.596 1.00 50.09 192 VAL A CA 1
ATOM 1550 C C . VAL A 1 192 ? 0.692 -9.814 -16.143 1.00 50.09 192 VAL A C 1
ATOM 1552 O O . VAL A 1 192 ? 1.115 -9.090 -15.250 1.00 50.09 192 VAL A O 1
ATOM 1555 N N . VAL A 1 193 ? 0.059 -10.962 -15.892 1.00 47.88 193 VAL A N 1
ATOM 1556 C CA . VAL A 1 193 ? -0.176 -11.462 -14.536 1.00 47.88 193 VAL A CA 1
ATOM 1557 C C . VAL A 1 193 ? 1.150 -11.698 -13.829 1.00 47.88 193 VAL A C 1
ATOM 1559 O O . VAL A 1 193 ? 1.290 -11.269 -12.695 1.00 47.88 193 VAL A O 1
ATOM 1562 N N . ARG A 1 194 ? 2.162 -12.276 -14.492 1.00 55.28 194 ARG A N 1
ATOM 1563 C CA . ARG A 1 194 ? 3.505 -12.402 -13.907 1.00 55.28 194 ARG A CA 1
ATOM 1564 C C . ARG A 1 194 ? 4.095 -11.040 -13.541 1.00 55.28 194 ARG A C 1
ATOM 1566 O O . ARG A 1 194 ? 4.653 -10.916 -12.464 1.00 55.28 194 ARG A O 1
ATOM 1573 N N . LEU A 1 195 ? 3.956 -10.029 -14.395 1.00 54.28 195 LEU A N 1
ATOM 1574 C CA . LEU A 1 195 ? 4.496 -8.686 -14.168 1.00 54.28 195 LEU A CA 1
ATOM 1575 C C . LEU A 1 195 ? 3.764 -7.937 -13.063 1.00 54.28 195 LEU A C 1
ATOM 1577 O O . LEU A 1 195 ? 4.405 -7.314 -12.226 1.00 54.28 195 LEU A O 1
ATOM 1581 N N . ILE A 1 196 ? 2.437 -8.032 -13.027 1.00 52.16 196 ILE A N 1
ATOM 1582 C CA . ILE A 1 196 ? 1.620 -7.498 -11.941 1.00 52.16 196 ILE A CA 1
ATOM 1583 C C . ILE A 1 196 ? 1.944 -8.245 -10.648 1.00 52.16 196 ILE A C 1
ATOM 1585 O O . ILE A 1 196 ? 2.069 -7.601 -9.616 1.00 52.16 196 ILE A O 1
ATOM 1589 N N . SER A 1 197 ? 2.135 -9.566 -10.677 1.00 48.72 197 SER A N 1
ATOM 1590 C CA . SER A 1 197 ? 2.540 -10.352 -9.509 1.00 48.72 197 SER A CA 1
ATOM 1591 C C . SER A 1 197 ? 3.948 -10.001 -9.038 1.00 48.72 197 SER A C 1
ATOM 1593 O O . SER A 1 197 ? 4.117 -9.778 -7.852 1.00 48.72 197 SER A O 1
ATOM 1595 N N . GLU A 1 198 ? 4.935 -9.859 -9.924 1.00 52.09 198 GLU A N 1
ATOM 1596 C CA . GLU A 1 198 ? 6.305 -9.460 -9.569 1.00 52.09 198 GLU A CA 1
ATOM 1597 C C . GLU A 1 198 ? 6.349 -8.008 -9.063 1.00 52.09 198 GLU A C 1
ATOM 1599 O O . GLU A 1 198 ? 7.007 -7.721 -8.064 1.00 52.09 198 GLU A O 1
ATOM 1604 N N . ALA A 1 199 ? 5.614 -7.089 -9.698 1.00 47.59 199 ALA A N 1
ATOM 1605 C CA . ALA A 1 199 ? 5.474 -5.707 -9.245 1.00 47.59 199 ALA A CA 1
ATOM 1606 C C . ALA A 1 199 ? 4.712 -5.617 -7.920 1.00 47.59 199 ALA A C 1
ATOM 1608 O O . ALA A 1 199 ? 5.099 -4.827 -7.067 1.00 47.59 199 ALA A O 1
ATOM 1609 N N . SER A 1 200 ? 3.683 -6.443 -7.715 1.00 46.44 200 SER A N 1
ATOM 1610 C CA . SER A 1 200 ? 2.948 -6.529 -6.451 1.00 46.44 200 SER A CA 1
ATOM 1611 C C . SER A 1 200 ? 3.825 -7.133 -5.367 1.00 46.44 200 SER A C 1
ATOM 1613 O O . SER A 1 200 ? 3.945 -6.537 -4.314 1.00 46.44 200 SER A O 1
ATOM 1615 N N . GLU A 1 201 ? 4.485 -8.268 -5.593 1.00 48.25 201 GLU A N 1
ATOM 1616 C CA . GLU A 1 201 ? 5.411 -8.882 -4.632 1.00 48.25 201 GLU A CA 1
ATOM 1617 C C . GLU A 1 201 ? 6.525 -7.913 -4.249 1.00 48.25 201 GLU A C 1
ATOM 1619 O O . GLU A 1 201 ? 6.835 -7.771 -3.067 1.00 48.25 201 GLU A O 1
ATOM 1624 N N . ARG A 1 202 ? 7.071 -7.176 -5.224 1.00 48.88 202 ARG A N 1
ATOM 1625 C CA . ARG A 1 202 ? 8.037 -6.114 -4.949 1.00 48.88 202 ARG A CA 1
ATOM 1626 C C . ARG A 1 202 ? 7.403 -4.968 -4.169 1.00 48.88 202 ARG A C 1
ATOM 1628 O O . ARG A 1 202 ? 7.967 -4.606 -3.148 1.00 48.88 202 ARG A O 1
ATOM 1635 N N . HIS A 1 203 ? 6.223 -4.485 -4.554 1.00 44.31 203 HIS A N 1
ATOM 1636 C CA . HIS A 1 203 ? 5.461 -3.463 -3.828 1.00 44.31 203 HIS A CA 1
ATOM 1637 C C . HIS A 1 203 ? 5.181 -3.868 -2.373 1.00 44.31 203 HIS A C 1
ATOM 1639 O O . HIS A 1 203 ? 5.439 -3.084 -1.467 1.00 44.31 203 HIS A O 1
ATOM 1645 N N . TRP A 1 204 ? 4.741 -5.105 -2.135 1.00 40.88 204 TRP A N 1
ATOM 1646 C CA . TRP A 1 204 ? 4.525 -5.686 -0.810 1.00 40.88 204 TRP A CA 1
ATOM 1647 C C . TRP A 1 204 ? 5.846 -5.840 -0.044 1.00 40.88 204 TRP A C 1
ATOM 1649 O O . TRP A 1 204 ? 5.888 -5.590 1.158 1.00 40.88 204 TRP A O 1
ATOM 1659 N N . SER A 1 205 ? 6.944 -6.183 -0.726 1.00 42.00 205 SER A N 1
ATOM 1660 C CA . SER A 1 205 ? 8.279 -6.279 -0.117 1.00 42.00 205 SER A CA 1
ATOM 1661 C C . SER A 1 205 ? 8.935 -4.922 0.173 1.00 42.00 205 SER A C 1
ATOM 1663 O O . SER A 1 205 ? 9.813 -4.852 1.027 1.00 42.00 205 SER A O 1
ATOM 1665 N N . THR A 1 206 ? 8.511 -3.851 -0.510 1.00 44.41 206 THR A N 1
ATOM 1666 C CA . THR A 1 206 ? 9.043 -2.481 -0.398 1.00 44.41 206 THR A CA 1
ATOM 1667 C C . THR A 1 206 ? 8.001 -1.487 0.121 1.00 44.41 206 THR A C 1
ATOM 1669 O O . THR A 1 206 ? 8.151 -0.283 -0.086 1.00 44.41 206 THR A O 1
ATOM 1672 N N . MET A 1 207 ? 6.924 -1.966 0.754 1.00 41.38 207 MET A N 1
ATOM 1673 C CA . MET A 1 207 ? 5.769 -1.147 1.154 1.00 41.38 207 MET A CA 1
ATOM 1674 C C . MET A 1 207 ? 6.150 -0.008 2.116 1.00 41.38 207 MET A C 1
ATOM 1676 O O . MET A 1 207 ? 5.438 0.989 2.201 1.00 41.38 207 MET A O 1
ATOM 1680 N N . PHE A 1 208 ? 7.313 -0.106 2.765 1.00 47.22 208 PHE A N 1
ATOM 1681 C CA . PHE A 1 208 ? 7.893 0.952 3.587 1.00 47.22 208 PHE A CA 1
ATOM 1682 C C . PHE A 1 208 ? 9.301 1.305 3.076 1.00 47.22 208 PHE A C 1
ATOM 1684 O O . PHE A 1 208 ? 10.318 0.945 3.664 1.00 47.22 208 PHE A O 1
ATOM 1691 N N . ASP A 1 209 ? 9.350 1.974 1.922 1.00 44.44 209 ASP A N 1
ATOM 1692 C CA . ASP A 1 209 ? 10.546 2.615 1.352 1.00 44.44 209 ASP A CA 1
ATOM 1693 C C . ASP A 1 209 ? 10.735 4.000 1.988 1.00 44.44 209 ASP A C 1
ATOM 1695 O O . ASP A 1 209 ? 10.545 5.030 1.341 1.00 44.44 209 ASP A O 1
ATOM 1699 N N . TYR A 1 210 ? 11.033 4.001 3.286 1.00 52.41 210 TYR A N 1
ATOM 1700 C CA . TYR A 1 210 ? 11.329 5.195 4.071 1.00 52.41 210 TYR A CA 1
ATOM 1701 C C . TYR A 1 210 ? 12.575 4.930 4.908 1.00 52.41 210 TYR A C 1
ATOM 1703 O O . TYR A 1 210 ? 12.700 3.854 5.491 1.00 52.41 210 TYR A O 1
ATOM 1711 N N . ASP A 1 211 ? 13.471 5.914 5.003 1.00 54.12 211 ASP A N 1
ATOM 1712 C CA . ASP A 1 211 ? 14.636 5.854 5.900 1.00 54.12 211 ASP A CA 1
ATOM 1713 C C . ASP A 1 211 ? 14.210 5.643 7.378 1.00 54.12 211 ASP A C 1
ATOM 1715 O O . ASP A 1 211 ? 14.992 5.119 8.170 1.00 54.12 211 ASP A O 1
ATOM 1719 N N . ASP A 1 212 ? 12.941 5.950 7.703 1.00 63.06 212 ASP A N 1
ATOM 1720 C CA . ASP A 1 212 ? 12.278 5.768 9.005 1.00 63.06 212 ASP A CA 1
ATOM 1721 C C . ASP A 1 212 ? 11.114 4.745 8.953 1.00 63.06 212 ASP A C 1
ATOM 1723 O O . ASP A 1 212 ? 10.135 4.846 9.697 1.00 63.06 212 ASP A O 1
ATOM 1727 N N . ALA A 1 213 ? 11.193 3.742 8.070 1.00 72.06 213 ALA A N 1
ATOM 1728 C CA . ALA A 1 213 ? 10.123 2.768 7.811 1.00 72.06 213 ALA A CA 1
ATOM 1729 C C . ALA A 1 213 ? 9.507 2.139 9.076 1.00 72.06 213 ALA A C 1
ATOM 1731 O O . ALA A 1 213 ? 8.302 1.890 9.124 1.00 72.06 213 ALA A O 1
ATOM 1732 N N . GLU A 1 214 ? 10.318 1.875 10.103 1.00 81.50 214 GLU A N 1
ATOM 1733 C CA . GLU A 1 214 ? 9.850 1.313 11.375 1.00 81.50 214 GLU A CA 1
ATOM 1734 C C . GLU A 1 214 ? 9.025 2.301 12.192 1.00 81.50 214 GLU A C 1
ATOM 1736 O O . GLU A 1 214 ? 7.973 1.926 12.714 1.00 81.50 214 GLU A O 1
ATOM 1741 N N . GLU A 1 215 ? 9.452 3.560 12.267 1.00 83.75 215 GLU A N 1
ATOM 1742 C CA . GLU A 1 215 ? 8.703 4.603 12.966 1.00 83.75 215 GLU A CA 1
ATOM 1743 C C . GLU A 1 215 ? 7.389 4.906 12.246 1.00 83.75 215 GLU A C 1
ATOM 1745 O O . GLU A 1 215 ? 6.355 5.059 12.898 1.00 83.75 215 GLU A O 1
ATOM 1750 N N . GLU A 1 216 ? 7.400 4.922 10.913 1.00 81.00 216 GLU A N 1
ATOM 1751 C CA . GLU A 1 216 ? 6.200 5.142 10.109 1.00 81.00 216 GLU A CA 1
ATOM 1752 C C . GLU A 1 216 ? 5.213 3.976 10.196 1.00 81.00 216 GLU A C 1
ATOM 1754 O O . GLU A 1 216 ? 4.021 4.197 10.422 1.00 81.00 216 GLU A O 1
ATOM 1759 N N . LEU A 1 217 ? 5.687 2.729 10.095 1.00 81.06 217 LEU A N 1
ATOM 1760 C CA . LEU A 1 217 ? 4.843 1.551 10.295 1.00 81.06 217 LEU A CA 1
ATOM 1761 C C . LEU A 1 217 ? 4.274 1.532 11.716 1.00 81.06 217 LEU A C 1
ATOM 1763 O O . LEU A 1 217 ? 3.091 1.250 11.914 1.00 81.06 217 LEU A O 1
ATOM 1767 N N . LEU A 1 218 ? 5.085 1.874 12.717 1.00 87.38 218 LEU A N 1
ATOM 1768 C CA . LEU A 1 218 ? 4.622 1.983 14.092 1.00 87.38 218 LEU A CA 1
ATOM 1769 C C . LEU A 1 218 ? 3.564 3.087 14.242 1.00 87.38 218 LEU A C 1
ATOM 1771 O O . LEU A 1 218 ? 2.556 2.868 14.916 1.00 87.38 218 LEU A O 1
ATOM 1775 N N . ALA A 1 219 ? 3.759 4.250 13.619 1.00 84.69 219 ALA A N 1
ATOM 1776 C CA . ALA A 1 219 ? 2.796 5.347 13.632 1.00 84.69 219 ALA A CA 1
ATOM 1777 C C . ALA A 1 219 ? 1.472 4.939 12.969 1.00 84.69 219 ALA A C 1
ATOM 1779 O O . ALA A 1 219 ? 0.409 5.171 13.545 1.00 84.69 219 ALA A O 1
ATOM 1780 N N . TYR A 1 220 ? 1.544 4.257 11.824 1.00 81.25 220 TYR A N 1
ATOM 1781 C CA . TYR A 1 220 ? 0.392 3.703 11.118 1.00 81.25 220 TYR A CA 1
ATOM 1782 C C . TYR A 1 220 ? -0.369 2.68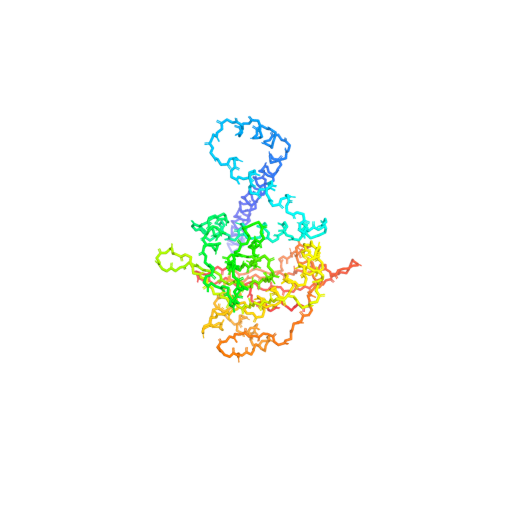2 11.976 1.00 81.25 220 TYR A C 1
ATOM 1784 O O . TYR A 1 220 ? -1.582 2.793 12.156 1.00 81.25 220 TYR A O 1
ATOM 1792 N N . LEU A 1 221 ? 0.331 1.723 12.594 1.00 82.38 221 LEU A N 1
ATOM 1793 C CA . LEU A 1 221 ? -0.293 0.751 13.498 1.00 82.38 221 LEU A CA 1
ATOM 1794 C C . LEU A 1 221 ? -1.003 1.443 14.672 1.00 82.38 221 LEU A C 1
ATOM 1796 O O . LEU A 1 221 ? -2.103 1.033 15.041 1.00 82.38 221 LEU A O 1
ATOM 1800 N N . GLN A 1 222 ? -0.439 2.529 15.210 1.00 87.44 222 GLN A N 1
ATOM 1801 C CA . GLN A 1 222 ? -1.031 3.300 16.311 1.00 87.44 222 GLN A CA 1
ATOM 1802 C C . GLN A 1 222 ? -2.302 4.087 15.932 1.00 87.44 222 GLN A C 1
ATOM 1804 O O . GLN A 1 222 ? -3.010 4.596 16.816 1.00 87.44 222 GLN A O 1
ATOM 1809 N N . GLU A 1 223 ? -2.645 4.186 14.645 1.00 81.56 223 GLU A N 1
ATOM 1810 C CA . GLU A 1 223 ? -3.950 4.701 14.218 1.00 81.56 223 GLU A CA 1
ATOM 1811 C C . GLU A 1 223 ? -5.090 3.732 14.551 1.00 81.56 223 GLU A C 1
ATOM 1813 O O . GLU A 1 223 ? -6.216 4.170 14.791 1.00 81.56 223 GLU A O 1
ATOM 1818 N N . VAL A 1 224 ? -4.787 2.435 14.646 1.00 81.44 224 VAL A N 1
ATOM 1819 C CA . VAL A 1 224 ? -5.769 1.361 14.859 1.00 81.44 224 VAL A CA 1
ATOM 1820 C C . VAL A 1 224 ? -5.573 0.668 16.208 1.00 81.44 224 VAL A C 1
ATOM 1822 O O . VAL A 1 224 ? -6.545 0.423 16.926 1.00 81.44 224 VAL A O 1
ATOM 1825 N N . TYR A 1 225 ? -4.329 0.407 16.597 1.00 88.62 225 TYR A N 1
ATOM 1826 C CA . TYR A 1 225 ? -3.944 -0.326 17.800 1.00 88.62 225 TYR A CA 1
ATOM 1827 C C . TYR A 1 225 ? -3.447 0.598 18.917 1.00 88.62 225 TYR A C 1
ATOM 1829 O O . TYR A 1 225 ? -3.121 1.769 18.707 1.00 88.62 225 TYR A O 1
ATOM 1837 N N . THR A 1 226 ? -3.397 0.083 20.146 1.00 92.94 226 THR A N 1
ATOM 1838 C CA . THR A 1 226 ? -2.683 0.756 21.241 1.00 92.94 226 THR A CA 1
ATOM 1839 C C . THR A 1 226 ? -1.177 0.767 20.971 1.00 92.94 226 THR A C 1
ATOM 1841 O O . THR A 1 226 ? -0.675 0.002 20.143 1.00 92.94 226 THR A O 1
ATOM 1844 N N . VAL A 1 227 ? -0.437 1.648 21.651 1.00 94.44 227 VAL A N 1
ATOM 1845 C CA . VAL A 1 227 ? 1.024 1.762 21.478 1.00 94.44 227 VAL A CA 1
ATOM 1846 C C . VAL A 1 227 ? 1.695 0.429 21.793 1.00 94.44 227 VAL A C 1
ATOM 1848 O O . VAL A 1 227 ? 2.516 -0.052 21.018 1.00 94.44 227 VAL A O 1
ATOM 1851 N N . GLU A 1 228 ? 1.279 -0.197 22.890 1.00 95.56 228 GLU A N 1
ATOM 1852 C CA . GLU A 1 228 ? 1.815 -1.464 23.367 1.00 95.56 228 GLU A CA 1
ATOM 1853 C C . GLU A 1 228 ? 1.554 -2.597 22.368 1.00 95.56 228 GLU A C 1
ATOM 1855 O O . GLU A 1 228 ? 2.470 -3.353 22.049 1.00 95.56 228 GLU A O 1
ATOM 1860 N N . VAL A 1 229 ? 0.333 -2.699 21.826 1.00 92.75 229 VAL A N 1
ATOM 1861 C CA . VAL A 1 229 ? 0.001 -3.726 20.824 1.00 92.75 229 VAL A CA 1
ATOM 1862 C C . VAL A 1 229 ? 0.721 -3.469 19.503 1.00 92.75 229 VAL A C 1
ATOM 1864 O O . VAL A 1 229 ? 1.223 -4.411 18.900 1.00 92.75 229 VAL A O 1
ATOM 1867 N N . SER A 1 230 ? 0.847 -2.211 19.081 1.00 90.88 230 SER A N 1
ATOM 1868 C CA . SER A 1 230 ? 1.578 -1.847 17.858 1.00 90.88 230 SER A CA 1
ATOM 1869 C C . SER A 1 230 ? 3.047 -2.276 17.933 1.00 90.88 230 SER A C 1
ATOM 1871 O O . SER A 1 230 ? 3.568 -2.877 16.998 1.00 90.88 230 SER A O 1
ATOM 1873 N N . GLN A 1 231 ? 3.701 -2.036 19.075 1.00 92.94 231 GLN A N 1
ATOM 1874 C CA . GLN A 1 231 ? 5.081 -2.468 19.321 1.00 92.94 231 GLN A CA 1
ATOM 1875 C C . GLN A 1 231 ? 5.213 -3.995 19.337 1.00 92.94 231 GLN A C 1
ATOM 1877 O O . GLN A 1 231 ? 6.166 -4.541 18.784 1.00 92.94 231 GLN A O 1
ATOM 1882 N N . GLN A 1 232 ? 4.254 -4.697 19.949 1.00 91.00 232 GLN A N 1
ATOM 1883 C CA . GLN A 1 232 ? 4.257 -6.161 19.971 1.00 91.00 232 GLN A CA 1
ATOM 1884 C C . GLN A 1 232 ? 4.049 -6.758 18.577 1.00 91.00 232 GLN A C 1
ATOM 1886 O O . GLN A 1 232 ? 4.753 -7.701 18.221 1.00 91.00 232 GLN A O 1
ATOM 1891 N N . LEU A 1 233 ? 3.133 -6.199 17.779 1.00 85.25 233 LEU A N 1
ATOM 1892 C CA . LEU A 1 233 ? 2.921 -6.600 16.388 1.00 85.25 233 LEU A CA 1
ATOM 1893 C C . LEU A 1 233 ? 4.218 -6.444 15.597 1.00 85.25 233 LEU A C 1
ATOM 1895 O O . LEU A 1 233 ? 4.698 -7.423 15.029 1.00 85.25 233 LEU A O 1
ATOM 1899 N N . LEU A 1 234 ? 4.833 -5.262 15.643 1.00 86.81 234 LEU A N 1
ATOM 1900 C CA . LEU A 1 234 ? 6.092 -4.981 14.956 1.00 86.81 234 LEU A CA 1
ATOM 1901 C C . LEU A 1 234 ? 7.198 -5.982 15.341 1.00 86.81 234 LEU A C 1
ATOM 1903 O O . LEU A 1 234 ? 7.849 -6.555 14.469 1.00 86.81 234 LEU A O 1
ATOM 1907 N N . ALA A 1 235 ? 7.341 -6.284 16.635 1.00 88.31 235 ALA A N 1
ATOM 1908 C CA . ALA A 1 235 ? 8.296 -7.280 17.118 1.00 88.31 235 ALA A CA 1
ATOM 1909 C C . ALA A 1 235 ? 7.959 -8.719 16.668 1.00 88.31 235 ALA A C 1
ATOM 1911 O O . ALA A 1 235 ? 8.861 -9.510 16.395 1.00 88.31 235 ALA A O 1
ATOM 1912 N N . SER A 1 236 ? 6.671 -9.074 16.582 1.00 84.81 236 SER A N 1
ATOM 1913 C CA . SER A 1 236 ? 6.215 -10.435 16.252 1.00 84.81 236 SER A CA 1
ATOM 1914 C C . SER A 1 236 ? 6.482 -10.841 14.802 1.00 84.81 236 SER A C 1
ATOM 1916 O O . SER A 1 236 ? 6.711 -12.018 14.518 1.00 84.81 236 SER A O 1
ATOM 1918 N N . TYR A 1 237 ? 6.489 -9.869 13.890 1.00 76.00 237 TYR A N 1
ATOM 1919 C CA . TYR A 1 237 ? 6.715 -10.104 12.469 1.00 76.00 237 TYR A CA 1
ATOM 1920 C C . TYR A 1 237 ? 8.207 -10.220 12.116 1.00 76.00 237 TYR A C 1
ATOM 1922 O O . TYR A 1 237 ? 8.529 -10.515 10.974 1.00 76.00 237 TYR A O 1
ATOM 1930 N N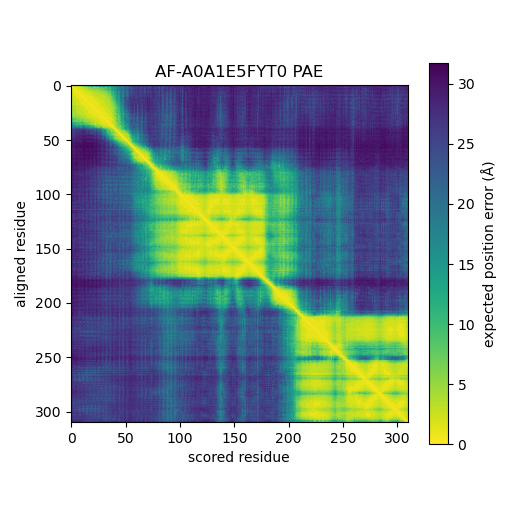 . ASN A 1 238 ? 9.134 -10.081 13.075 1.00 77.56 238 ASN A N 1
ATOM 1931 C CA . ASN A 1 238 ? 10.575 -10.256 12.840 1.00 77.56 238 ASN A CA 1
ATOM 1932 C C . ASN A 1 238 ? 11.049 -9.529 11.566 1.00 77.56 238 ASN A C 1
ATOM 1934 O O . ASN A 1 238 ? 11.753 -10.107 10.729 1.00 77.56 238 ASN A O 1
ATOM 1938 N N . PHE A 1 239 ? 10.583 -8.289 11.381 1.00 78.50 239 PHE A N 1
ATOM 1939 C CA . PHE A 1 239 ? 10.994 -7.489 10.241 1.00 78.50 239 PHE A CA 1
ATOM 1940 C C . PHE A 1 239 ? 12.514 -7.317 10.267 1.00 78.50 239 PHE A C 1
ATOM 1942 O O . PHE A 1 239 ? 13.129 -7.149 11.321 1.00 78.50 239 PHE A O 1
ATOM 1949 N N . LYS A 1 240 ? 13.125 -7.385 9.091 1.00 77.62 240 LYS A N 1
ATOM 1950 C CA . LYS A 1 240 ? 14.546 -7.126 8.893 1.00 77.62 240 LYS A CA 1
ATOM 1951 C C . LYS A 1 240 ? 14.712 -5.787 8.209 1.00 77.62 240 LYS A C 1
ATOM 1953 O O . LYS A 1 240 ? 13.923 -5.441 7.338 1.00 77.62 240 LYS A O 1
ATOM 1958 N N . THR A 1 241 ? 15.775 -5.079 8.553 1.00 72.88 241 THR A N 1
ATOM 1959 C CA . THR A 1 241 ? 16.174 -3.880 7.821 1.00 72.88 241 THR A CA 1
ATOM 1960 C C . THR A 1 241 ? 17.234 -4.255 6.792 1.00 72.88 241 THR A C 1
ATOM 1962 O O . THR A 1 241 ? 18.285 -4.788 7.155 1.00 72.88 241 THR A O 1
ATOM 1965 N N . LEU A 1 242 ? 16.978 -3.978 5.516 1.00 68.62 242 LEU A N 1
ATOM 1966 C CA . LEU A 1 242 ? 17.954 -4.100 4.435 1.00 68.62 242 LEU A CA 1
ATOM 1967 C C . LEU A 1 242 ? 18.077 -2.737 3.755 1.00 68.62 242 LEU A C 1
ATOM 1969 O O . LEU A 1 242 ? 17.100 -2.233 3.218 1.00 68.62 242 LEU A O 1
ATOM 1973 N N . GLU A 1 243 ? 19.263 -2.127 3.818 1.00 74.12 243 GLU A N 1
ATOM 1974 C CA . GLU A 1 243 ? 19.523 -0.802 3.221 1.00 74.12 243 GLU A CA 1
ATOM 1975 C C . GLU A 1 243 ? 18.552 0.298 3.707 1.00 74.12 243 GLU A C 1
ATOM 1977 O O . GLU A 1 243 ? 18.091 1.116 2.924 1.00 74.12 243 GLU A O 1
ATOM 1982 N N . GLY A 1 244 ? 18.209 0.299 5.002 1.00 67.00 244 GLY A N 1
ATOM 1983 C CA . GLY A 1 244 ? 17.253 1.256 5.588 1.00 67.00 244 GLY A CA 1
ATOM 1984 C C . GLY A 1 244 ? 15.779 0.879 5.406 1.00 67.00 244 GLY A C 1
ATOM 1985 O O . GLY A 1 244 ? 14.916 1.492 6.017 1.00 67.00 244 GLY A O 1
ATOM 1986 N N . ARG A 1 245 ? 15.473 -0.176 4.643 1.00 64.50 245 ARG A N 1
ATOM 1987 C CA . ARG A 1 245 ? 14.097 -0.586 4.329 1.00 64.50 245 ARG A CA 1
ATOM 1988 C C . ARG A 1 245 ? 13.631 -1.735 5.205 1.00 64.50 245 ARG A C 1
ATOM 1990 O O . ARG A 1 245 ? 14.376 -2.699 5.392 1.00 64.50 245 ARG A O 1
ATOM 1997 N N . LEU A 1 246 ? 12.391 -1.668 5.688 1.00 68.31 246 LEU A N 1
ATOM 1998 C CA . LEU A 1 246 ? 11.759 -2.799 6.365 1.00 68.31 246 LEU A CA 1
ATOM 1999 C C . LEU A 1 246 ? 11.352 -3.868 5.355 1.00 68.31 246 LEU A C 1
ATOM 2001 O O . LEU A 1 246 ? 10.628 -3.604 4.401 1.00 68.31 246 LEU A O 1
ATOM 2005 N N . PHE A 1 247 ? 11.770 -5.096 5.625 1.00 68.62 247 PHE A N 1
ATOM 2006 C CA . PHE A 1 247 ? 11.446 -6.276 4.847 1.00 68.62 247 PHE A CA 1
ATOM 2007 C C . PHE A 1 247 ? 10.915 -7.385 5.759 1.00 68.62 247 PHE A C 1
ATOM 2009 O O . PHE A 1 247 ? 11.445 -7.636 6.845 1.00 68.62 247 PHE A O 1
ATOM 2016 N N . PHE A 1 248 ? 9.873 -8.077 5.306 1.00 68.56 248 PHE A N 1
ATOM 2017 C CA . PHE A 1 248 ? 9.287 -9.221 5.996 1.00 68.56 248 PHE A CA 1
ATOM 2018 C C . PHE A 1 248 ? 9.728 -10.516 5.303 1.00 68.56 248 PHE A C 1
ATOM 2020 O O . PHE A 1 248 ? 9.282 -10.832 4.206 1.00 68.56 248 PHE A O 1
ATOM 2027 N N . GLU A 1 249 ? 10.637 -11.261 5.938 1.00 61.09 249 GLU A N 1
ATOM 2028 C CA . GLU A 1 249 ? 11.339 -12.397 5.313 1.00 61.09 249 GLU A CA 1
ATOM 2029 C C . GLU A 1 249 ? 10.462 -13.624 5.063 1.00 61.09 249 GLU A C 1
ATOM 2031 O O . GLU A 1 249 ? 10.748 -14.426 4.179 1.00 61.09 249 GLU A O 1
ATOM 2036 N N . ASN A 1 250 ? 9.377 -13.763 5.816 1.00 59.03 250 ASN A N 1
ATOM 2037 C CA . ASN A 1 250 ? 8.489 -14.904 5.707 1.00 59.03 250 ASN A CA 1
ATOM 2038 C C . ASN A 1 250 ? 7.106 -14.412 5.332 1.00 59.03 250 ASN A C 1
ATOM 2040 O O . ASN A 1 250 ? 6.330 -14.118 6.230 1.00 59.03 250 ASN A O 1
ATOM 2044 N N . GLY A 1 251 ? 6.782 -14.371 4.038 1.00 53.91 251 GLY A N 1
ATOM 2045 C CA . GLY A 1 251 ? 5.408 -14.193 3.571 1.00 53.91 251 GLY A CA 1
ATOM 2046 C C . GLY A 1 251 ? 4.519 -15.289 4.156 1.00 53.91 251 GLY A C 1
ATOM 2047 O O . GLY A 1 251 ? 4.376 -16.366 3.579 1.00 53.91 251 GLY A O 1
ATOM 2048 N N . LYS A 1 252 ? 3.979 -15.062 5.358 1.00 52.81 252 LYS A N 1
ATOM 2049 C CA . LYS A 1 252 ? 2.986 -15.953 5.940 1.00 52.81 252 LYS A CA 1
ATOM 2050 C C . LYS A 1 252 ? 1.791 -15.959 4.995 1.00 52.81 252 LYS A C 1
ATOM 2052 O O . LYS A 1 252 ? 1.391 -14.923 4.469 1.00 52.81 252 LYS A O 1
ATOM 2057 N N . GLN A 1 253 ? 1.295 -17.163 4.747 1.00 54.62 253 GLN A N 1
ATOM 2058 C CA . GLN A 1 253 ? 0.156 -17.419 3.879 1.00 54.62 253 GLN A CA 1
ATOM 2059 C C . GLN A 1 253 ? -1.045 -16.589 4.345 1.00 54.62 253 GLN A C 1
ATOM 2061 O O . GLN A 1 253 ? -1.209 -16.355 5.543 1.00 54.62 253 GLN A O 1
ATOM 2066 N N . GLY A 1 254 ? -1.855 -16.130 3.389 1.00 58.22 254 GLY A N 1
ATOM 2067 C CA . GLY A 1 254 ? -3.088 -15.407 3.680 1.00 58.22 254 GLY A CA 1
ATOM 2068 C C . GLY A 1 254 ? -3.992 -16.193 4.629 1.00 58.22 254 GLY A C 1
ATOM 2069 O O . GLY A 1 254 ? -3.920 -17.418 4.719 1.00 58.22 254 GLY A O 1
ATOM 2070 N N . THR A 1 255 ? -4.842 -15.478 5.354 1.00 75.94 255 THR A N 1
ATOM 2071 C CA . THR A 1 255 ? -5.751 -16.104 6.308 1.00 75.94 255 THR A CA 1
ATOM 2072 C C . THR A 1 255 ? -7.024 -16.616 5.628 1.00 75.94 255 THR A C 1
ATOM 2074 O O . THR A 1 255 ? -7.506 -16.014 4.669 1.00 75.94 255 THR A O 1
ATOM 2077 N N . LEU A 1 256 ? -7.599 -17.705 6.147 1.00 83.62 256 LEU A N 1
ATOM 2078 C CA . LEU A 1 256 ? -8.934 -18.181 5.755 1.00 83.62 256 LEU A CA 1
ATOM 2079 C C . LEU A 1 256 ? -10.064 -17.461 6.512 1.00 83.62 256 LEU A C 1
ATOM 2081 O O . LEU A 1 256 ? -11.240 -17.702 6.242 1.00 83.62 256 LEU A O 1
ATOM 2085 N N . TYR A 1 257 ? -9.731 -16.578 7.460 1.00 83.06 257 TYR A N 1
ATOM 2086 C CA . TYR A 1 257 ? -10.719 -15.824 8.226 1.00 83.06 257 TYR A CA 1
ATOM 2087 C C . TYR A 1 257 ? -11.498 -14.839 7.344 1.00 83.06 257 TYR A C 1
ATOM 2089 O O . TYR A 1 257 ? -10.969 -13.832 6.867 1.00 83.06 257 TYR A O 1
ATOM 2097 N N . ALA A 1 258 ? -12.803 -15.063 7.207 1.00 81.88 258 ALA A N 1
ATOM 2098 C CA . ALA A 1 258 ? -13.723 -14.167 6.519 1.00 81.88 258 ALA A CA 1
ATOM 2099 C C . ALA A 1 258 ? -14.184 -13.028 7.448 1.00 81.88 258 ALA A C 1
ATOM 2101 O O . ALA A 1 258 ? -15.362 -12.918 7.780 1.00 81.88 258 ALA A O 1
ATOM 2102 N N . TRP A 1 259 ? -13.262 -12.155 7.867 1.00 82.69 259 TRP A N 1
ATOM 2103 C CA . TRP A 1 259 ? -13.528 -11.063 8.821 1.00 82.69 259 TRP A CA 1
ATOM 2104 C C . TRP A 1 259 ? -14.698 -10.143 8.438 1.00 82.69 259 TRP A C 1
ATOM 2106 O O . TRP A 1 259 ? -15.397 -9.642 9.313 1.00 82.69 259 TRP A O 1
ATOM 2116 N N . HIS A 1 260 ? -14.961 -9.961 7.142 1.00 77.00 260 HIS A N 1
ATOM 2117 C CA . HIS A 1 260 ? -16.099 -9.180 6.642 1.00 77.00 260 HIS A CA 1
ATOM 2118 C C . HIS A 1 260 ? -17.474 -9.808 6.952 1.00 77.00 260 HIS A C 1
ATOM 2120 O O . HIS A 1 260 ? -18.488 -9.121 6.873 1.00 77.00 260 HIS A O 1
ATOM 2126 N N . GLN A 1 261 ? -17.508 -11.097 7.303 1.00 81.75 261 GLN A N 1
ATOM 2127 C CA . GLN A 1 261 ? -18.697 -11.843 7.732 1.00 81.75 261 GLN A CA 1
ATOM 2128 C C . GLN A 1 261 ? -18.702 -12.103 9.243 1.00 81.75 261 GLN A C 1
ATOM 2130 O O . GLN A 1 261 ? -19.554 -12.842 9.732 1.00 81.75 261 GLN A O 1
ATOM 2135 N N . ALA A 1 262 ? -17.735 -11.558 9.985 1.00 85.19 262 ALA A N 1
ATOM 2136 C CA . ALA A 1 262 ? -17.644 -11.801 11.411 1.00 85.19 262 ALA A CA 1
ATOM 2137 C C . ALA A 1 262 ? -18.798 -11.129 12.167 1.00 85.19 262 ALA A C 1
ATOM 2139 O O . ALA A 1 262 ? -19.175 -9.988 11.892 1.00 85.19 262 ALA A O 1
ATOM 2140 N N . GLU A 1 263 ? -19.315 -11.826 13.173 1.00 85.94 263 GLU A N 1
ATOM 2141 C CA . GLU A 1 263 ? -20.333 -11.303 14.079 1.00 85.94 263 GLU A CA 1
ATOM 2142 C C . GLU A 1 263 ? -19.695 -10.947 15.421 1.00 85.94 263 GLU A C 1
ATOM 2144 O O . GLU A 1 263 ? -18.932 -11.733 15.981 1.00 85.94 263 GLU A O 1
ATOM 2149 N N . ALA A 1 264 ? -20.006 -9.766 15.957 1.00 86.38 264 ALA A N 1
ATOM 2150 C CA . ALA A 1 264 ? -19.451 -9.290 17.221 1.00 86.38 264 ALA A CA 1
ATOM 2151 C C . ALA A 1 264 ? -20.536 -9.146 18.297 1.00 86.38 264 ALA A C 1
ATOM 2153 O O . ALA A 1 264 ? -21.548 -8.471 18.102 1.00 86.38 264 ALA A O 1
ATOM 2154 N N . ALA A 1 265 ? -20.284 -9.720 19.471 1.00 86.25 265 ALA A N 1
ATOM 2155 C CA . ALA A 1 265 ? -21.107 -9.604 20.664 1.00 86.25 265 ALA A CA 1
ATOM 2156 C C . ALA A 1 265 ? -20.340 -8.867 21.770 1.00 86.25 265 ALA A C 1
ATOM 2158 O O . ALA A 1 265 ? -19.251 -9.273 22.176 1.00 86.25 265 ALA A O 1
ATOM 2159 N N . LEU A 1 266 ? -20.913 -7.779 22.292 1.00 89.06 266 LEU A N 1
ATOM 2160 C CA . LEU A 1 266 ? -20.325 -7.042 23.411 1.00 89.06 266 LEU A CA 1
ATOM 2161 C C . LEU A 1 266 ? -20.414 -7.880 24.696 1.00 89.06 266 LEU A C 1
ATOM 2163 O O . LEU A 1 266 ? -21.507 -8.121 25.206 1.00 89.06 266 LEU A O 1
ATOM 2167 N N . LEU A 1 267 ? -19.266 -8.278 25.243 1.00 85.25 267 LEU A N 1
ATOM 2168 C CA . LEU A 1 267 ? -19.179 -9.025 26.500 1.00 85.25 267 LEU A CA 1
ATOM 2169 C C . LEU A 1 267 ? -19.121 -8.096 27.710 1.00 85.25 267 LEU A C 1
ATOM 2171 O O . LEU A 1 267 ? -19.739 -8.350 28.744 1.00 85.25 267 LEU A O 1
ATOM 2175 N N . TYR A 1 268 ? -18.343 -7.022 27.598 1.00 92.25 268 TYR A N 1
ATOM 2176 C CA . TYR A 1 268 ? -18.080 -6.116 28.706 1.00 92.25 268 TYR A CA 1
ATOM 2177 C C . TYR A 1 268 ? -17.832 -4.698 28.205 1.00 92.25 268 TYR A C 1
ATOM 2179 O O . TYR A 1 268 ? -17.198 -4.492 27.177 1.00 92.25 268 TYR A O 1
ATOM 2187 N N . HIS A 1 269 ? -18.312 -3.705 28.951 1.00 93.12 269 HIS A N 1
ATOM 2188 C CA . HIS A 1 269 ? -18.049 -2.299 28.669 1.00 93.12 269 HIS A CA 1
ATOM 2189 C C . HIS A 1 269 ? -17.961 -1.496 29.964 1.00 93.12 269 HIS A C 1
ATOM 2191 O O . HIS A 1 269 ? -18.873 -1.526 30.797 1.00 93.12 269 HIS A O 1
ATOM 2197 N N . LYS A 1 270 ? -16.873 -0.743 30.125 1.00 93.50 270 LYS A N 1
ATOM 2198 C CA . LYS A 1 270 ? -16.660 0.167 31.248 1.00 93.50 270 LYS A CA 1
ATOM 2199 C C . LYS A 1 270 ? -15.809 1.344 30.805 1.00 93.50 270 LYS A C 1
ATOM 2201 O O . LYS A 1 270 ? -14.624 1.162 30.585 1.00 93.50 270 LYS A O 1
ATOM 2206 N N . GLN A 1 271 ? -16.406 2.537 30.813 1.00 91.88 271 GLN A N 1
ATOM 2207 C CA . GLN A 1 271 ? -15.751 3.837 30.604 1.00 91.88 271 GLN A CA 1
ATOM 2208 C C . GLN A 1 271 ? -14.837 3.889 29.373 1.00 91.88 271 GLN A C 1
ATOM 2210 O O . GLN A 1 271 ? -15.275 4.320 28.314 1.00 91.88 271 GLN A O 1
ATOM 2215 N N . ASP A 1 272 ? -13.586 3.484 29.547 1.00 93.56 272 ASP A N 1
ATOM 2216 C CA . ASP A 1 272 ? -12.490 3.513 28.592 1.00 93.56 272 ASP A CA 1
ATOM 2217 C C . ASP A 1 272 ? -12.137 2.127 28.033 1.00 93.56 272 ASP A C 1
ATOM 2219 O O . ASP A 1 272 ? -11.135 1.989 27.342 1.00 93.56 272 ASP A O 1
ATOM 2223 N N . ARG A 1 273 ? -12.927 1.090 28.329 1.00 96.12 273 ARG A N 1
ATOM 2224 C CA . ARG A 1 273 ? -12.694 -0.285 27.873 1.00 96.12 273 ARG A CA 1
ATOM 2225 C C . ARG A 1 273 ? -13.964 -0.950 27.369 1.00 96.12 273 ARG A C 1
ATOM 2227 O O . ARG A 1 273 ? -15.024 -0.841 27.992 1.00 96.12 273 ARG A O 1
ATOM 2234 N N . ALA A 1 274 ? -13.834 -1.697 26.282 1.00 84.06 274 ALA A N 1
ATOM 2235 C CA . ALA A 1 274 ? -14.865 -2.574 25.746 1.00 84.06 274 ALA A CA 1
ATOM 2236 C C . ALA A 1 274 ? -14.239 -3.925 25.390 1.00 84.06 274 ALA A C 1
ATOM 2238 O O . ALA A 1 274 ? -13.140 -3.960 24.858 1.00 84.06 274 ALA A O 1
ATOM 2239 N N . LEU A 1 275 ? -14.926 -5.028 25.663 1.00 92.00 275 LEU A N 1
ATOM 2240 C CA . LEU A 1 275 ? -14.511 -6.369 25.265 1.00 92.00 275 LEU A CA 1
ATOM 2241 C C . LEU A 1 275 ? -15.616 -6.981 24.419 1.00 92.00 275 LEU A C 1
ATOM 2243 O O . LEU A 1 275 ? -16.767 -7.049 24.860 1.00 92.00 275 LEU A O 1
ATOM 2247 N N . TYR A 1 276 ? -15.251 -7.441 23.233 1.00 88.81 276 TYR A N 1
ATOM 2248 C CA . TYR A 1 276 ? -16.137 -8.126 22.306 1.00 88.81 276 TYR A CA 1
ATOM 2249 C C . TYR A 1 276 ? -15.715 -9.587 22.178 1.00 88.81 276 TYR A C 1
ATOM 2251 O O . TYR A 1 276 ? -14.525 -9.885 22.168 1.00 88.81 276 TYR A O 1
ATOM 2259 N N . SER A 1 277 ? -16.689 -10.483 22.064 1.00 92.75 277 SER A N 1
ATOM 2260 C CA . SER A 1 277 ? -16.504 -11.790 21.439 1.00 92.75 277 SER A CA 1
ATOM 2261 C C . SER A 1 277 ? -16.826 -11.625 19.961 1.00 92.75 277 SER A C 1
ATOM 2263 O O . SER A 1 277 ? -17.861 -11.057 19.619 1.00 92.75 277 SER A O 1
ATOM 2265 N N . VAL A 1 278 ? -15.926 -12.059 19.092 1.00 88.19 278 VAL A N 1
ATOM 2266 C CA . VAL A 1 278 ? -16.047 -11.961 17.642 1.00 88.19 278 VAL A CA 1
ATOM 2267 C C . VAL A 1 278 ? -15.985 -13.365 17.070 1.00 88.19 278 VAL A C 1
ATOM 2269 O O . VAL A 1 278 ? -14.980 -14.053 17.213 1.00 88.19 278 VAL A O 1
ATOM 2272 N N . THR A 1 279 ? -17.073 -13.791 16.440 1.00 92.00 279 THR A N 1
ATOM 2273 C CA . THR A 1 279 ? -17.181 -15.086 15.769 1.00 92.00 279 THR A CA 1
ATOM 2274 C C . THR A 1 279 ? -16.852 -14.900 14.294 1.00 92.00 279 THR A C 1
ATOM 2276 O O . THR A 1 279 ? -17.564 -14.188 13.589 1.00 92.00 279 THR A O 1
ATOM 2279 N N . VAL A 1 280 ? -15.766 -15.514 13.830 1.00 90.06 280 VAL A N 1
ATOM 2280 C CA . VAL A 1 280 ? -15.197 -15.323 12.492 1.00 90.06 280 VAL A CA 1
ATOM 2281 C C . VAL A 1 280 ? -15.309 -16.622 11.693 1.00 90.06 280 VAL A C 1
ATOM 2283 O O . VAL A 1 280 ? -14.777 -17.639 12.138 1.00 90.06 280 VAL A O 1
ATOM 2286 N N . PRO A 1 281 ? -15.964 -16.632 10.520 1.00 92.19 281 PRO A N 1
ATOM 2287 C CA . PRO A 1 281 ? -15.990 -17.817 9.666 1.00 92.19 281 PRO A CA 1
ATOM 2288 C C . PRO A 1 281 ? -14.597 -18.130 9.100 1.00 92.19 281 PRO A C 1
ATOM 2290 O O . PRO A 1 281 ? -13.864 -17.210 8.738 1.00 92.19 281 PRO A O 1
ATOM 2293 N N . VAL A 1 282 ? -14.246 -19.416 8.990 1.00 92.50 282 VAL A N 1
ATOM 2294 C CA . VAL A 1 282 ? -12.923 -19.883 8.502 1.00 92.50 282 VAL A CA 1
ATOM 2295 C C . VAL A 1 282 ? -13.032 -20.806 7.270 1.00 92.50 282 VAL A C 1
ATOM 2297 O O . VAL A 1 282 ? -12.032 -21.318 6.778 1.00 92.50 282 VAL A O 1
ATOM 2300 N N . GLY A 1 283 ? -14.250 -21.025 6.757 1.00 87.44 283 GLY A N 1
ATOM 2301 C CA . GLY A 1 283 ? -14.554 -21.947 5.648 1.00 87.44 283 GLY A CA 1
ATOM 2302 C C . GLY A 1 283 ? -15.347 -23.183 6.095 1.00 87.44 283 GLY A C 1
ATOM 2303 O O . GLY A 1 283 ? -15.412 -23.473 7.284 1.00 87.44 283 GLY A O 1
ATOM 2304 N N . ASP A 1 284 ? -16.007 -23.878 5.161 1.00 89.06 284 ASP A N 1
ATOM 2305 C CA . ASP A 1 284 ? -16.764 -25.134 5.377 1.00 89.06 284 ASP A CA 1
ATOM 2306 C C . ASP A 1 284 ? -17.753 -25.142 6.568 1.00 89.06 284 ASP A C 1
ATOM 2308 O O . ASP A 1 284 ? -18.030 -26.180 7.170 1.00 89.06 284 ASP A O 1
ATOM 2312 N N . GLY A 1 285 ? -18.314 -23.978 6.916 1.00 91.94 285 GLY A N 1
ATOM 2313 C CA . GLY A 1 285 ? -19.223 -23.827 8.060 1.00 91.94 285 GLY A CA 1
ATOM 2314 C C . GLY A 1 285 ? -18.533 -23.852 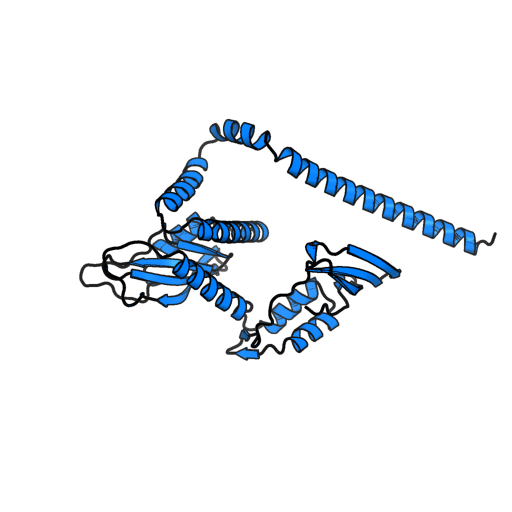9.430 1.00 91.94 285 GLY A C 1
ATOM 2315 O O . GLY A 1 285 ? -19.215 -23.948 10.450 1.00 91.94 285 GLY A O 1
ATOM 2316 N N . TYR A 1 286 ? -17.203 -23.766 9.468 1.00 94.94 286 TYR A N 1
ATOM 2317 C CA . TYR A 1 286 ? -16.425 -23.587 10.687 1.00 94.94 286 TYR A CA 1
ATOM 2318 C C . TYR A 1 286 ? -16.300 -22.111 11.056 1.00 94.94 286 TYR A C 1
ATOM 2320 O O . TYR A 1 286 ? -16.213 -21.227 10.198 1.00 94.94 286 TYR A O 1
ATOM 2328 N N . TYR A 1 287 ? -16.243 -21.874 12.363 1.00 94.62 287 TYR A N 1
ATOM 2329 C CA . TYR A 1 287 ? -16.099 -20.556 12.956 1.00 94.62 287 TYR A CA 1
ATOM 2330 C C . TYR A 1 287 ? -15.061 -20.606 14.071 1.00 94.62 287 TYR A C 1
ATOM 2332 O O . TYR A 1 287 ? -14.965 -21.601 14.792 1.00 94.62 287 TYR A O 1
ATOM 2340 N N . GLU A 1 288 ? -14.341 -19.507 14.244 1.00 93.62 288 GLU A N 1
ATOM 2341 C CA . GLU A 1 288 ? -13.515 -19.261 15.416 1.00 93.62 288 GLU A CA 1
ATOM 2342 C C . GLU A 1 288 ? -14.062 -18.107 16.240 1.00 93.62 288 GLU A C 1
ATOM 2344 O O . GLU A 1 288 ? -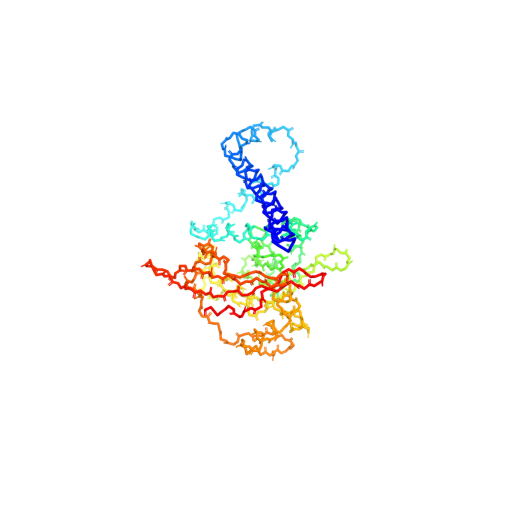14.432 -17.064 15.707 1.00 93.62 288 GLU A O 1
ATOM 2349 N N . GLU A 1 289 ? -14.073 -18.281 17.557 1.00 94.19 289 GLU A N 1
ATOM 2350 C CA . GLU A 1 289 ? -14.410 -17.216 18.490 1.00 94.19 289 GLU A CA 1
ATOM 2351 C C . GLU A 1 289 ? -13.124 -16.562 19.002 1.00 94.19 289 GLU A C 1
ATOM 2353 O O . GLU A 1 289 ? -12.254 -17.224 19.572 1.00 94.19 289 GLU A O 1
ATOM 2358 N N . LYS A 1 290 ? -13.006 -15.249 18.813 1.00 90.44 290 LYS A N 1
ATOM 2359 C CA . LYS A 1 290 ? -11.876 -14.440 19.272 1.00 90.44 290 LYS A CA 1
ATOM 2360 C C . LYS A 1 290 ? -12.376 -13.337 20.195 1.00 90.44 290 LYS A C 1
ATOM 2362 O O . LYS A 1 290 ? -13.415 -12.734 19.949 1.00 90.44 290 LYS A O 1
ATOM 2367 N N . GLN A 1 291 ? -11.640 -13.048 21.264 1.00 93.44 291 GLN A N 1
ATOM 2368 C CA . GLN A 1 291 ? -11.959 -11.921 22.140 1.00 93.44 291 GLN A CA 1
ATOM 2369 C C . GLN A 1 291 ? -11.126 -10.707 21.745 1.00 93.44 291 GLN A C 1
ATOM 2371 O O . GLN A 1 291 ? -9.906 -10.804 21.683 1.00 93.44 291 GLN A O 1
ATOM 2376 N N . ILE A 1 292 ? -11.780 -9.574 21.488 1.00 89.94 292 ILE A N 1
ATOM 2377 C CA . ILE A 1 292 ? -11.128 -8.325 21.084 1.00 89.94 292 ILE A CA 1
ATOM 2378 C C . ILE A 1 292 ? -11.423 -7.254 22.127 1.00 89.94 292 ILE A C 1
ATOM 2380 O O . ILE A 1 292 ? -12.574 -6.847 22.317 1.00 89.94 292 ILE A O 1
ATOM 2384 N N . GLU A 1 293 ? -10.379 -6.791 22.809 1.00 92.31 293 GLU A N 1
ATOM 2385 C CA . GLU A 1 293 ? -10.457 -5.640 23.700 1.00 92.31 293 GLU A CA 1
ATOM 2386 C C . GLU A 1 293 ? -10.220 -4.347 22.911 1.00 92.31 293 GLU A C 1
ATOM 2388 O O . GLU A 1 293 ? -9.258 -4.225 22.153 1.00 92.31 293 GLU A O 1
ATOM 2393 N N . LEU A 1 294 ? -11.079 -3.356 23.131 1.00 87.31 294 LEU A N 1
ATOM 2394 C CA . LEU A 1 294 ? -10.881 -1.976 22.717 1.00 87.31 294 LEU A CA 1
ATOM 2395 C C . LEU A 1 294 ? -10.614 -1.102 23.943 1.00 87.31 294 LEU A C 1
ATOM 2397 O O . LEU A 1 294 ? -11.288 -1.232 24.968 1.00 87.31 294 LEU A O 1
ATOM 2401 N N . VAL A 1 295 ? -9.678 -0.165 23.811 1.00 88.50 295 VAL A N 1
ATOM 2402 C CA . VAL A 1 295 ? -9.358 0.843 24.829 1.00 88.50 295 VAL A CA 1
ATOM 2403 C C . VAL A 1 295 ? -9.553 2.240 24.245 1.00 88.50 295 VAL A C 1
ATOM 2405 O O . VAL A 1 295 ? -9.094 2.529 23.142 1.00 88.50 295 VAL A O 1
ATOM 2408 N N . TYR A 1 296 ? -10.240 3.117 24.973 1.00 84.62 296 TYR A N 1
ATOM 2409 C CA . TYR A 1 296 ? -10.426 4.512 24.600 1.00 84.62 296 TYR A CA 1
ATOM 2410 C C . TYR A 1 296 ? -9.260 5.353 25.111 1.00 84.62 296 TYR A C 1
ATOM 2412 O O . TYR A 1 296 ? -9.064 5.517 26.315 1.00 84.62 296 TYR A O 1
ATOM 2420 N N . LEU A 1 297 ? -8.512 5.938 24.185 1.00 84.62 297 LEU A N 1
ATOM 2421 C CA . LEU A 1 297 ? -7.418 6.846 24.483 1.00 84.62 297 LEU A CA 1
ATOM 2422 C C . LEU A 1 297 ? -7.888 8.290 24.298 1.00 84.62 297 LEU A C 1
ATOM 2424 O O . LEU A 1 297 ? -8.433 8.663 23.253 1.00 84.62 297 LEU A O 1
ATOM 2428 N N . LEU A 1 298 ? -7.661 9.128 25.312 1.00 84.62 298 LEU A N 1
ATOM 2429 C CA . LEU A 1 298 ? -8.008 10.547 25.251 1.00 84.62 298 LEU A CA 1
ATOM 2430 C C . LEU A 1 298 ? -7.343 11.198 24.024 1.00 84.62 298 LEU A C 1
ATOM 2432 O O . LEU A 1 298 ? -6.148 11.026 23.799 1.00 84.62 298 LEU A O 1
ATOM 2436 N N . ASN A 1 299 ? -8.125 11.939 23.234 1.00 85.06 299 ASN A N 1
ATOM 2437 C CA . ASN A 1 299 ? -7.721 12.596 21.978 1.00 85.06 299 ASN A CA 1
ATOM 2438 C C . ASN A 1 299 ? -7.341 11.670 20.809 1.00 85.06 299 ASN A C 1
ATOM 2440 O O . ASN A 1 299 ? -7.023 12.175 19.737 1.00 85.06 299 ASN A O 1
ATOM 2444 N N . ARG A 1 300 ? -7.390 10.344 20.977 1.00 80.06 300 ARG A N 1
ATOM 2445 C CA . ARG A 1 300 ? -7.140 9.384 19.887 1.00 80.06 300 ARG A CA 1
ATOM 2446 C C . ARG A 1 300 ? -8.364 8.524 19.561 1.00 80.06 300 ARG A C 1
ATOM 2448 O O . ARG A 1 300 ? -8.521 8.110 18.417 1.00 80.06 300 ARG A O 1
ATOM 2455 N N . GLY A 1 301 ? -9.275 8.326 20.512 1.00 83.38 301 GLY A N 1
ATOM 2456 C CA . GLY A 1 301 ? -10.475 7.507 20.334 1.00 83.38 301 GLY A CA 1
ATOM 2457 C C . GLY A 1 301 ? -10.241 6.043 20.712 1.00 83.38 301 GLY A C 1
ATOM 2458 O O . GLY A 1 301 ? -9.301 5.727 21.440 1.00 83.38 301 GLY A O 1
ATOM 2459 N N . TRP A 1 302 ? -11.111 5.148 20.240 1.00 82.56 302 TRP A N 1
ATOM 2460 C CA . TRP A 1 302 ? -10.992 3.708 20.490 1.00 82.56 302 TRP A CA 1
ATOM 2461 C C . TRP A 1 302 ? -9.849 3.093 19.682 1.00 82.56 302 TRP A C 1
ATOM 2463 O O . TRP A 1 302 ? -9.679 3.402 18.503 1.00 82.56 302 TRP A O 1
ATOM 2473 N N . ARG A 1 303 ? -9.077 2.220 20.323 1.00 91.31 303 ARG A N 1
ATOM 2474 C CA . ARG A 1 303 ? -7.982 1.456 19.724 1.00 91.31 303 ARG A CA 1
ATOM 2475 C C . ARG A 1 303 ? -8.081 -0.007 20.104 1.00 91.31 303 ARG A C 1
ATOM 2477 O O . ARG A 1 303 ? -8.526 -0.326 21.205 1.00 91.31 303 ARG A O 1
ATOM 2484 N N . VAL A 1 304 ? -7.640 -0.876 19.206 1.00 86.56 304 VAL A N 1
ATOM 2485 C CA . VAL A 1 304 ? -7.554 -2.313 19.448 1.00 86.56 304 VAL A CA 1
ATOM 2486 C C . VAL A 1 304 ? -6.411 -2.584 20.426 1.00 86.56 304 VAL A C 1
ATOM 2488 O O . VAL A 1 304 ? -5.261 -2.228 20.178 1.00 86.56 304 VAL A O 1
ATOM 2491 N N . ASN A 1 305 ? -6.740 -3.201 21.558 1.00 93.62 305 ASN A N 1
ATOM 2492 C CA . ASN A 1 305 ? -5.811 -3.567 22.625 1.00 93.62 305 ASN A CA 1
ATOM 2493 C C . ASN A 1 305 ? -5.610 -5.089 22.706 1.00 93.62 305 ASN A C 1
ATOM 2495 O O . ASN A 1 305 ? -5.388 -5.660 23.772 1.00 93.62 305 ASN A O 1
ATOM 2499 N N . THR A 1 306 ? -5.734 -5.776 21.575 1.00 89.19 306 THR A N 1
ATOM 2500 C CA . THR A 1 306 ? -5.527 -7.220 21.467 1.00 89.19 306 THR A CA 1
ATOM 2501 C C . THR A 1 306 ? -4.805 -7.519 20.163 1.00 89.19 306 THR A C 1
ATOM 2503 O O . THR A 1 306 ? -5.140 -6.942 19.130 1.00 89.19 306 THR A O 1
ATOM 2506 N N . ILE A 1 307 ? -3.809 -8.404 20.207 1.00 86.06 307 ILE A N 1
ATOM 2507 C CA . ILE A 1 307 ? -3.188 -8.925 18.989 1.00 86.06 307 ILE A CA 1
ATOM 2508 C C . ILE A 1 307 ? -4.195 -9.857 18.320 1.00 86.06 307 ILE A C 1
ATOM 2510 O O . ILE A 1 307 ? -4.731 -10.765 18.955 1.00 86.06 307 ILE A O 1
ATOM 2514 N N . ILE A 1 308 ? -4.461 -9.605 17.045 1.00 80.94 308 ILE A N 1
ATOM 2515 C CA . ILE A 1 308 ? -5.304 -10.460 16.220 1.00 80.94 308 ILE A CA 1
ATOM 2516 C C . ILE A 1 308 ? -4.362 -11.346 15.408 1.00 80.94 308 ILE A C 1
ATOM 2518 O O . ILE A 1 308 ? -3.754 -10.884 14.444 1.00 80.94 308 ILE A O 1
ATOM 2522 N N . ASP A 1 309 ? -4.212 -12.596 15.839 1.00 70.75 309 ASP A N 1
ATOM 2523 C CA . ASP A 1 309 ? -3.408 -13.588 15.125 1.00 70.75 309 ASP A CA 1
ATOM 2524 C C . ASP A 1 309 ? -4.147 -14.036 13.848 1.00 70.75 309 ASP A C 1
ATOM 2526 O O . ASP A 1 309 ? -5.339 -14.375 13.903 1.00 70.75 309 ASP A O 1
ATOM 2530 N N . TYR A 1 310 ? -3.434 -14.018 12.714 1.00 61.84 310 TYR A N 1
ATOM 2531 C CA . TYR A 1 310 ? -3.914 -14.406 11.378 1.00 61.84 310 TYR A CA 1
ATOM 2532 C C . TYR A 1 310 ? -3.544 -15.836 10.997 1.00 61.84 310 TYR A C 1
ATOM 2534 O O . TYR A 1 310 ? -2.427 -16.277 11.360 1.00 61.84 310 TYR A O 1
#

Organism: NCBI:txid766136

Nearest PDB structures (foldseek):
  8i2f-assembly2_C  TM=8.566E-01  e=3.289E-05  Bacillus subtilis subsp. subtilis str. 168
  9hag-assembly1_A  TM=7.970E-01  e=1.557E+00  synthetic construct
  7r5j-assembly1_R0  TM=7.754E-01  e=1.473E+00  Homo sapiens
  5tgn-assembly1_D  TM=4.498E-01  e=3.579E+00  Sphaerobacter thermophilus DSM 20745
  2zf4-assembly1_B  TM=2.197E-01  e=1.839E+00  Chromobacterium violaceum

pLDDT: mean 70.74, std 19.27, range [34.12, 97.19]

Foldseek 3Di:
DDPVVVVVVVVVVVVVVVVVVVVVVVVVVVVVVVCVVVVVPDPCVVVVVVVVVPDDDCVCVVCCLVVLLVVQPQEDPVLVVVLVVQVVQQVVVCVVVVPVDDPLRVLVVVFVPLVQAPDDADVPFDKTWDSSQWRDRHPFWIKTWIDRLQWIWIFTWGWDADPVRDIDIDTPDIDTDPDDDSPDDHDYNVNVVVVSVVSVVVCVQQVQVDLPSVVVQLVVLVLAAPNVLSVVVSVVQVWDDDPSGTGRPDPDDDALWPQVPKDWDWPDDDDFKTKIWIWTDNDPPDTDTDIWMWGQDVPSGIHTHDDDDD

Secondary structure (DSSP, 8-state):
--HHHHHHHHHHHHHHHHHHHHHHHHHHHHHHHHHHHHHTTTHHHHHHHHHHTTS-SSHHHHHHHHHHHHHS----HHHHHHHHHHHHHHHHHHHHHT-S--HHHHHHHHHT-GGG--SPPPTT---EEEEEEEEE-SSSEEEEEEE-SS-EEEEEEEEEE-TTS-EEEEEEEEE--SS--TT--S--HHHHHHHHHHHHHHHHHTTT-STTHHHHHHHHHHHHB-HHHHHHHHHHTT-EEETTEEE-SS-PPPP---GGG-EEEEEEEETTEEEEEEEEEEETTEEEEEEEEEEEETTTEEEE-S----

Sequence (310 aa):
MSIIDMKRRIVYLTIIAMLSIALGLLYSNYKSLQQTISNYDETEMKDSVDGLSRGNADEVQRKEFTDDMNRSGLFGNDSEALLSEFRAITLAEWQLRSYPYTANEIVKDLVVRTDLIPYESVPGGSMFFDPDKVILLTHNWAVAYFEDGHIHGFLLLKYGIDQRNQLTWTVIDSWIPQGIDYESKLLTDKEVVRLISEASERHWSTMFDYDDAEEELLAYLQEVYTVEVSQQLLASYNFKTLEGRLFFENGKQGTLYAWHQAEAALLYHKQDRALYSVTVPVGDGYYEEKQIELVYLLNRGWRVNTIIDY